Protein AF-A0A9P7FYH9-F1 (afdb_monomer)

Mean predicted aligned error: 9.32 Å

Sequence (236 aa):
MDAARFKAALAMFPMFFVAGGWIPLAATEQFYIVAKFVTKPKKGRKKGTPTTSTSTTTVNTSAPVTPIPGTTPPSDKTPQDTSEALKAAAASLAGGPEPDGAILHTVVVSQCCFKIGRITVPPGIVFAVNGFSASPPSSVSPSQPSAQTAPEISPAPRYSRTNPPPHWPRAKAVMSHPRGGSPRALAALFAGGWRNVPQAERWWDTAMGGSVEERRVKALEQINALGVGMAGARGV

Solvent-accessible surface area (backbone atoms only — not comparable to full-atom values): 14735 Å² total; per-residue (Å²): 130,56,71,68,61,48,53,50,47,51,71,64,37,50,73,47,48,75,40,60,35,48,72,52,74,78,62,91,68,68,50,76,48,76,46,76,45,65,49,70,71,77,89,77,74,78,89,66,83,85,78,86,76,84,77,82,78,80,80,83,78,85,69,91,75,78,84,71,94,70,85,82,75,92,80,91,73,65,74,74,60,40,59,54,48,41,51,52,38,50,51,63,69,54,62,63,78,43,95,84,62,30,47,77,78,48,77,46,80,42,61,32,24,42,28,35,88,93,36,76,36,64,64,47,51,59,39,28,64,60,67,48,61,38,77,68,80,67,84,74,68,92,76,74,97,71,83,89,69,88,78,81,79,73,76,66,74,70,76,42,94,93,42,59,58,90,45,43,66,61,38,38,34,35,56,30,61,97,56,77,13,29,62,66,52,39,27,45,38,51,67,50,50,60,76,75,50,53,78,94,67,43,50,26,62,62,20,45,28,68,76,46,39,54,50,49,55,57,50,46,53,52,50,50,56,38,49,54,28,55,51,57,70,63,75,112

Foldseek 3Di:
DDPVVVVVCCVQQVLLVLLVKDKDFDDDAWDKDKDWDWAAPPPDDPDDDDDDDPPPDDPPPDDDDDDDPDDDDDDPDDPVVLVVLLVVLVVVVCVPQDPNNIDTDDMDMTIMFMDRPPDTFHPLLSCVLSQQADFDPLPPDVDDPDDDDPDPRDDDDGADPVRGDPLNLVSCCQPPVVNVHHSNSSSVCRVCVVVPQPPVRPSSCNRCDDPNVVVRVVVVVSVVSNVVSVVSVVVD

Structure (mmCIF, N/CA/C/O backbone):
data_AF-A0A9P7FYH9-F1
#
_entry.id   AF-A0A9P7FYH9-F1
#
loop_
_atom_site.group_PDB
_atom_site.id
_atom_site.type_symbol
_atom_site.label_atom_id
_atom_site.label_alt_id
_atom_site.label_comp_id
_atom_site.label_asym_id
_atom_site.label_entity_id
_atom_site.label_seq_id
_atom_site.pdbx_PDB_ins_code
_atom_site.Cartn_x
_atom_site.Cartn_y
_atom_site.Cartn_z
_atom_site.occupancy
_atom_site.B_iso_or_equiv
_atom_site.auth_seq_id
_atom_site.auth_comp_id
_atom_site.auth_asym_id
_atom_site.auth_atom_id
_atom_site.pdbx_PDB_model_num
ATOM 1 N N . MET A 1 1 ? -13.949 8.147 -1.556 1.00 69.50 1 MET A N 1
ATOM 2 C CA . MET A 1 1 ? -12.850 8.331 -0.583 1.00 69.50 1 MET A CA 1
ATOM 3 C C . MET A 1 1 ? -12.977 9.736 -0.019 1.00 69.50 1 MET A C 1
ATOM 5 O O . MET A 1 1 ? -13.219 10.635 -0.813 1.00 69.50 1 MET A O 1
ATOM 9 N N . ASP A 1 2 ? -12.904 9.932 1.301 1.00 79.19 2 ASP A N 1
ATOM 10 C CA . ASP A 1 2 ? -12.973 11.282 1.880 1.00 79.19 2 ASP A CA 1
ATOM 11 C C . ASP A 1 2 ? -11.709 12.105 1.563 1.00 79.19 2 ASP A C 1
ATOM 13 O O . ASP A 1 2 ? -10.666 11.558 1.190 1.00 79.19 2 ASP A O 1
ATOM 17 N N . ALA A 1 3 ? -11.806 13.430 1.701 1.00 78.25 3 ALA A N 1
ATOM 18 C CA . ALA A 1 3 ? -10.732 14.356 1.346 1.00 78.25 3 ALA A CA 1
ATOM 19 C C . ALA A 1 3 ? -9.442 14.125 2.155 1.00 78.25 3 ALA A C 1
ATOM 21 O O . ALA A 1 3 ? -8.347 14.300 1.618 1.00 78.25 3 ALA A O 1
ATOM 22 N N . ALA A 1 4 ? -9.545 13.693 3.417 1.00 78.25 4 ALA A N 1
ATOM 23 C CA . ALA A 1 4 ? -8.375 13.420 4.246 1.00 78.25 4 ALA A CA 1
ATOM 24 C C . ALA A 1 4 ? -7.638 12.165 3.760 1.00 78.25 4 ALA A C 1
ATOM 26 O O . ALA A 1 4 ? -6.419 12.201 3.580 1.00 78.25 4 ALA A O 1
ATOM 27 N N . ARG A 1 5 ? -8.368 11.085 3.451 1.00 77.25 5 ARG A N 1
ATOM 28 C CA . ARG A 1 5 ? -7.789 9.872 2.848 1.00 77.25 5 ARG A CA 1
ATOM 29 C C . ARG A 1 5 ? -7.193 10.142 1.473 1.00 77.25 5 ARG A C 1
ATOM 31 O O . ARG A 1 5 ? -6.111 9.640 1.182 1.00 77.25 5 ARG A O 1
ATOM 38 N N . PHE A 1 6 ? -7.842 10.968 0.651 1.00 83.94 6 PHE A N 1
ATOM 39 C CA . PHE A 1 6 ? -7.292 11.348 -0.651 1.00 83.94 6 PHE A CA 1
ATOM 40 C C . PHE A 1 6 ? -5.996 12.148 -0.515 1.00 83.94 6 PHE A C 1
ATOM 42 O O . PHE A 1 6 ? -5.008 11.832 -1.174 1.00 83.94 6 PHE A O 1
ATOM 49 N N . LYS A 1 7 ? -5.958 13.125 0.397 1.00 86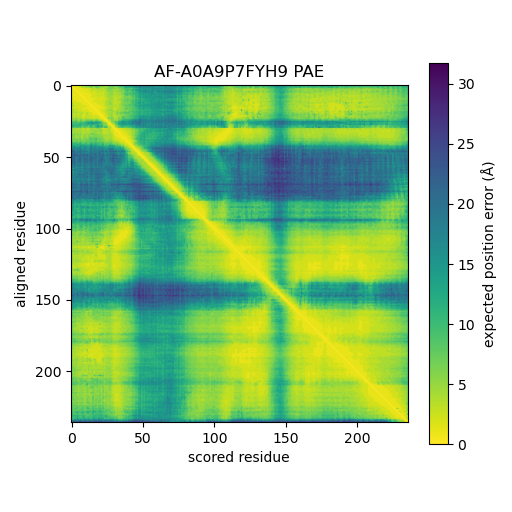.25 7 LYS A N 1
ATOM 50 C CA . LYS A 1 7 ? -4.748 13.902 0.680 1.00 86.25 7 LYS A CA 1
ATOM 51 C C . LYS A 1 7 ? -3.607 13.016 1.182 1.00 86.25 7 LYS A C 1
ATOM 53 O O . LYS A 1 7 ? -2.477 13.165 0.723 1.00 86.25 7 LYS A O 1
ATOM 58 N N . ALA A 1 8 ? -3.899 12.073 2.079 1.00 85.56 8 ALA A N 1
ATOM 59 C CA . ALA A 1 8 ? -2.918 11.099 2.544 1.00 85.56 8 ALA A CA 1
ATOM 60 C C . ALA A 1 8 ? -2.408 10.218 1.391 1.00 85.56 8 ALA A C 1
ATOM 62 O O . ALA A 1 8 ? -1.204 10.024 1.258 1.00 85.56 8 ALA A O 1
ATOM 63 N N . ALA A 1 9 ? -3.298 9.737 0.519 1.00 87.69 9 ALA A N 1
ATOM 64 C CA . ALA A 1 9 ? -2.915 8.946 -0.645 1.00 87.69 9 ALA A CA 1
ATOM 65 C C . ALA A 1 9 ? -2.004 9.721 -1.609 1.00 87.69 9 ALA A C 1
ATOM 67 O O . ALA A 1 9 ? -0.984 9.182 -2.033 1.00 87.69 9 ALA A O 1
ATOM 68 N N . LEU A 1 10 ? -2.326 10.983 -1.916 1.00 89.94 10 LEU A N 1
ATOM 69 C CA . LEU A 1 10 ? -1.490 11.849 -2.757 1.00 89.94 10 LEU A CA 1
ATOM 70 C C . LEU A 1 10 ? -0.094 12.059 -2.160 1.00 89.94 10 LEU A C 1
ATOM 72 O O . LEU A 1 10 ? 0.894 12.037 -2.888 1.00 89.94 10 LEU A O 1
ATOM 76 N N . ALA A 1 11 ? -0.012 12.232 -0.838 1.00 90.44 11 ALA A N 1
ATOM 77 C CA . ALA A 1 11 ? 1.258 12.396 -0.140 1.00 90.44 11 ALA A CA 1
ATOM 78 C C . ALA A 1 11 ? 2.094 11.103 -0.118 1.00 90.44 11 ALA A C 1
ATOM 80 O O . ALA A 1 11 ? 3.314 11.165 -0.232 1.00 90.44 11 ALA A O 1
ATOM 81 N N . MET A 1 12 ? 1.449 9.940 0.021 1.00 88.00 12 MET A N 1
ATOM 82 C CA . MET A 1 12 ? 2.134 8.644 0.101 1.00 88.00 12 MET A CA 1
ATOM 83 C C . MET A 1 12 ? 2.537 8.079 -1.264 1.00 88.00 12 MET A C 1
ATOM 85 O O . MET A 1 12 ? 3.556 7.397 -1.356 1.00 88.00 12 MET A O 1
ATOM 89 N N . PHE A 1 13 ? 1.752 8.334 -2.315 1.00 92.62 13 PHE A N 1
ATOM 90 C CA . PHE A 1 13 ? 1.941 7.712 -3.632 1.00 92.62 13 PHE A CA 1
ATOM 91 C C . PHE A 1 13 ? 2.068 8.725 -4.779 1.00 92.62 13 PHE A C 1
ATOM 93 O O . PHE A 1 13 ? 1.434 8.537 -5.822 1.00 92.62 13 PHE A O 1
ATOM 100 N N . PRO A 1 14 ? 2.884 9.788 -4.651 1.00 93.00 14 PRO A N 1
ATOM 101 C CA . PRO A 1 14 ? 2.958 10.841 -5.663 1.00 93.00 14 PRO A CA 1
ATOM 102 C C . PRO A 1 14 ? 3.324 10.288 -7.048 1.00 93.00 14 PRO A C 1
ATOM 104 O O . PRO A 1 14 ? 2.732 10.685 -8.050 1.00 93.00 14 PRO A O 1
ATOM 107 N N . MET A 1 15 ? 4.227 9.303 -7.111 1.00 92.00 15 MET A N 1
ATOM 108 C CA . MET A 1 15 ? 4.668 8.706 -8.376 1.00 92.00 15 MET A CA 1
ATOM 109 C C . MET A 1 15 ? 3.555 7.938 -9.096 1.00 92.00 15 MET A C 1
ATOM 111 O O . MET A 1 15 ? 3.541 7.871 -10.323 1.00 92.00 15 MET A O 1
ATOM 115 N N . PHE A 1 16 ? 2.610 7.372 -8.345 1.00 93.56 16 PHE A N 1
ATOM 116 C CA . PHE A 1 16 ? 1.482 6.638 -8.909 1.00 93.56 16 PHE A CA 1
ATOM 117 C C . PHE A 1 16 ? 0.469 7.578 -9.571 1.00 93.56 16 PHE A C 1
ATOM 119 O O . PHE A 1 16 ? 0.035 7.326 -10.693 1.00 93.56 16 PHE A O 1
ATOM 126 N N . PHE A 1 17 ? 0.150 8.702 -8.925 1.00 92.94 17 PHE A N 1
ATOM 127 C CA . PHE A 1 17 ? -0.761 9.702 -9.490 1.00 92.94 17 PHE A CA 1
ATOM 128 C C . PHE A 1 17 ? -0.154 10.433 -10.692 1.00 92.94 17 PHE A C 1
ATOM 130 O O . PHE A 1 17 ? -0.851 10.658 -11.677 1.00 92.94 17 PHE A O 1
ATOM 137 N N . VAL A 1 18 ? 1.153 10.726 -10.668 1.00 92.31 18 VAL A N 1
ATOM 138 C CA . VAL A 1 18 ? 1.870 11.295 -11.828 1.00 92.31 18 VAL A CA 1
ATOM 139 C C . VAL A 1 18 ? 1.787 1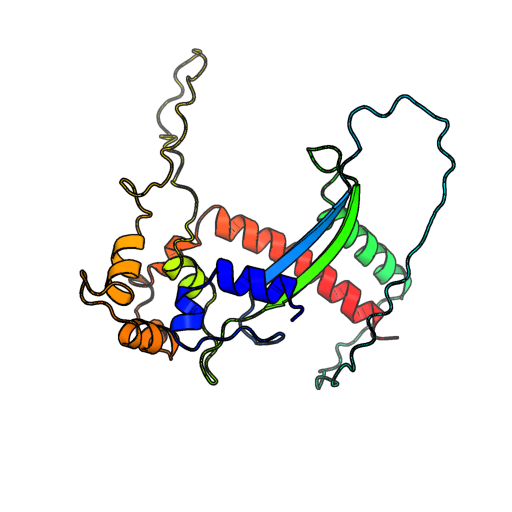0.377 -13.051 1.00 92.31 18 VAL A C 1
ATOM 141 O O . VAL A 1 18 ? 1.719 10.854 -14.180 1.00 92.31 18 VAL A O 1
ATOM 144 N N . ALA A 1 19 ? 1.744 9.062 -12.840 1.00 90.88 19 ALA A N 1
ATOM 145 C CA . ALA A 1 19 ? 1.582 8.083 -13.908 1.00 90.88 19 ALA A CA 1
ATOM 146 C C . ALA A 1 19 ? 0.125 7.926 -14.402 1.00 90.88 19 ALA A C 1
ATOM 148 O O . ALA A 1 19 ? -0.141 7.044 -15.212 1.00 90.88 19 ALA A O 1
ATOM 149 N N . GLY A 1 20 ? -0.823 8.746 -13.929 1.00 92.25 20 GLY A N 1
ATOM 150 C CA . GLY A 1 20 ? -2.246 8.646 -14.279 1.00 92.25 20 GLY A CA 1
ATOM 151 C C . GLY A 1 20 ? -3.014 7.594 -13.471 1.00 92.25 20 GLY A C 1
ATOM 152 O O . GLY A 1 20 ? -4.100 7.167 -13.869 1.00 92.25 20 GLY A O 1
ATOM 153 N N . GLY A 1 21 ? -2.444 7.144 -12.352 1.00 91.94 21 GLY A N 1
ATOM 154 C CA . GLY A 1 21 ? -3.079 6.203 -11.443 1.00 91.94 21 GLY A CA 1
ATOM 155 C C . GLY A 1 21 ? -4.194 6.829 -10.599 1.00 91.94 21 GLY A C 1
ATOM 156 O O . GLY A 1 21 ? -4.190 8.023 -10.300 1.00 91.94 21 GLY A O 1
ATOM 157 N N . TRP A 1 22 ? -5.142 6.000 -10.167 1.00 92.31 22 TRP A N 1
ATOM 158 C CA . TRP A 1 22 ? -6.215 6.352 -9.236 1.00 92.31 22 TRP A CA 1
ATOM 159 C C . TRP A 1 22 ? -6.504 5.196 -8.266 1.00 92.31 22 TRP A C 1
ATOM 161 O O . TRP A 1 22 ? -6.123 4.052 -8.517 1.00 92.31 22 TRP A O 1
ATOM 171 N N . ILE A 1 23 ? -7.145 5.490 -7.130 1.00 90.44 23 ILE A N 1
ATOM 172 C CA . ILE A 1 23 ? -7.390 4.519 -6.048 1.00 90.44 23 ILE A CA 1
ATOM 173 C C . ILE A 1 23 ? -8.901 4.376 -5.820 1.00 90.44 23 ILE A C 1
ATOM 175 O O . ILE A 1 23 ? -9.476 5.144 -5.041 1.00 90.44 23 ILE A O 1
ATOM 179 N N . PRO A 1 24 ? -9.575 3.433 -6.503 1.00 85.44 24 PRO A N 1
ATOM 180 C CA . PRO A 1 24 ? -10.969 3.139 -6.222 1.00 85.44 24 PRO A CA 1
ATOM 181 C C . PRO A 1 24 ? -11.137 2.309 -4.948 1.00 85.44 24 PRO A C 1
ATOM 183 O O . PRO A 1 24 ? -10.251 1.564 -4.518 1.00 85.44 24 PRO A O 1
ATOM 186 N N . LEU A 1 25 ? -12.336 2.416 -4.381 1.00 79.88 25 LEU A N 1
ATOM 187 C CA . LEU A 1 25 ? -12.843 1.494 -3.372 1.00 79.88 25 LEU A CA 1
ATOM 188 C C . LEU A 1 25 ? -13.477 0.307 -4.126 1.00 79.88 25 LEU A C 1
ATOM 190 O O . LEU A 1 25 ? -14.258 0.546 -5.042 1.00 79.88 25 LEU A O 1
ATOM 194 N N . ALA A 1 26 ? -13.123 -0.930 -3.756 1.00 66.25 26 ALA A N 1
ATOM 195 C CA . ALA A 1 26 ? -13.547 -2.214 -4.355 1.00 66.25 26 ALA A CA 1
ATOM 196 C C . ALA A 1 26 ? -12.885 -2.642 -5.698 1.00 66.25 26 ALA A C 1
ATOM 198 O O . ALA A 1 26 ? -13.313 -2.274 -6.793 1.00 66.25 26 ALA A O 1
ATOM 199 N N . ALA A 1 27 ? -11.871 -3.515 -5.623 1.00 65.75 27 ALA A N 1
ATOM 200 C CA . ALA A 1 27 ? -11.375 -4.331 -6.748 1.00 65.75 27 ALA A CA 1
ATOM 201 C C . ALA A 1 27 ? -10.846 -5.684 -6.245 1.00 65.75 27 ALA A C 1
ATOM 203 O O . ALA A 1 27 ? -10.899 -5.931 -5.052 1.00 65.75 27 ALA A O 1
ATOM 204 N N . THR A 1 28 ? -10.362 -6.563 -7.123 1.00 61.19 28 THR A N 1
ATOM 205 C CA . THR A 1 28 ? -9.960 -7.943 -6.782 1.00 61.19 28 THR A CA 1
ATOM 206 C C . THR A 1 28 ? -8.580 -8.064 -6.130 1.00 61.19 28 THR A C 1
ATOM 208 O O . THR A 1 28 ? -8.414 -8.888 -5.239 1.00 61.19 28 THR A O 1
ATOM 211 N N . GLU A 1 29 ? -7.607 -7.228 -6.505 1.00 72.06 29 GLU A N 1
ATOM 212 C CA . GLU A 1 29 ? -6.338 -7.109 -5.773 1.00 72.06 29 GLU A CA 1
ATOM 213 C C . GLU A 1 29 ? -6.404 -5.899 -4.848 1.00 72.06 29 GLU A C 1
ATOM 215 O O . GLU A 1 29 ? -6.641 -4.770 -5.291 1.00 72.06 29 GLU A O 1
ATOM 220 N N . GLN A 1 30 ? -6.240 -6.149 -3.552 1.00 81.81 30 GLN A N 1
ATOM 221 C CA . GLN A 1 30 ? -6.594 -5.190 -2.518 1.00 81.81 30 GLN A CA 1
ATOM 222 C C . GLN A 1 30 ? -5.461 -5.006 -1.517 1.00 81.81 30 GLN A C 1
ATOM 224 O O . GLN A 1 30 ? -4.753 -5.944 -1.157 1.00 81.81 30 GLN A O 1
ATOM 229 N N . PHE A 1 31 ? -5.341 -3.784 -1.019 1.00 87.88 31 PHE A N 1
ATOM 230 C CA . PHE A 1 31 ? -4.646 -3.487 0.221 1.00 87.88 31 PHE A CA 1
ATOM 231 C C . PHE A 1 31 ? -5.624 -2.826 1.186 1.00 87.88 31 PHE A C 1
ATOM 233 O O . PHE A 1 31 ? -6.622 -2.227 0.778 1.00 87.88 31 PHE A O 1
ATOM 240 N N . TYR A 1 32 ? -5.335 -2.934 2.475 1.00 88.06 32 TYR A N 1
ATOM 241 C CA . TYR A 1 32 ? -6.187 -2.381 3.514 1.00 88.06 32 TYR A CA 1
ATOM 242 C C . TYR A 1 32 ? -5.514 -1.169 4.144 1.00 88.06 32 TYR A C 1
ATOM 244 O O . TYR A 1 32 ? -4.339 -1.213 4.505 1.00 88.06 32 TYR A O 1
ATOM 252 N N . ILE A 1 33 ? -6.273 -0.088 4.287 1.00 87.81 33 ILE A N 1
ATOM 253 C CA . ILE A 1 33 ? -5.896 1.070 5.092 1.00 87.81 33 ILE A CA 1
ATOM 254 C C . ILE A 1 33 ? -6.677 0.976 6.394 1.00 87.81 33 ILE A C 1
ATOM 256 O O . ILE A 1 33 ? -7.906 1.054 6.388 1.00 87.81 33 ILE A O 1
ATOM 260 N N . VAL A 1 34 ? -5.962 0.824 7.505 1.00 86.12 34 VAL A N 1
ATOM 261 C CA . VAL A 1 34 ? -6.542 0.841 8.849 1.00 86.12 34 VAL A CA 1
ATOM 262 C C . VAL A 1 34 ? -6.252 2.200 9.473 1.00 86.12 34 VAL A C 1
ATOM 264 O O . VAL A 1 34 ? -5.097 2.562 9.681 1.00 86.12 34 VAL A O 1
ATOM 267 N N . ALA A 1 35 ? -7.303 2.963 9.757 1.00 87.88 35 ALA A N 1
ATOM 268 C CA . ALA A 1 35 ? -7.224 4.241 10.448 1.00 87.88 35 ALA A CA 1
ATOM 269 C C . ALA A 1 35 ? -7.774 4.094 11.870 1.00 87.88 35 ALA A C 1
ATOM 271 O O . ALA A 1 35 ? -8.905 3.646 12.057 1.00 87.88 35 ALA A O 1
ATOM 272 N N . LYS A 1 36 ? -6.979 4.494 12.865 1.00 87.94 36 LYS A N 1
ATOM 273 C CA . LYS A 1 36 ? -7.386 4.559 14.271 1.00 87.94 36 LYS A CA 1
ATOM 274 C C . LYS A 1 36 ? -7.676 6.006 14.652 1.00 87.94 36 LYS A C 1
ATOM 276 O O . LYS A 1 36 ? -6.823 6.875 14.485 1.00 87.94 36 LYS A O 1
ATOM 281 N N . PHE A 1 37 ? -8.868 6.256 15.176 1.00 88.81 37 PHE A N 1
ATOM 282 C CA . PHE A 1 37 ? -9.265 7.555 15.707 1.00 88.81 37 PHE A CA 1
ATOM 283 C C . PHE A 1 37 ? -9.101 7.521 17.219 1.00 88.81 37 PHE A C 1
ATOM 285 O O . PHE A 1 37 ? -9.839 6.811 17.906 1.00 88.81 37 PHE A O 1
ATOM 292 N N . VAL A 1 38 ? -8.112 8.258 17.724 1.00 91.94 38 VAL A N 1
ATOM 293 C CA . VAL A 1 38 ? -7.737 8.243 19.140 1.00 91.94 38 VAL A CA 1
ATOM 294 C C . VAL A 1 38 ? -7.757 9.641 19.752 1.00 91.94 38 VAL A C 1
ATOM 296 O O . VAL A 1 38 ? -7.456 10.623 19.072 1.00 91.94 38 VAL A O 1
ATOM 299 N N . THR A 1 39 ? -8.054 9.727 21.049 1.00 92.81 39 THR A N 1
ATOM 300 C CA . THR A 1 39 ? -7.924 10.959 21.841 1.00 92.81 39 THR A CA 1
ATOM 301 C C . THR A 1 39 ? -6.812 10.802 22.862 1.00 92.81 39 THR A C 1
ATOM 303 O O . THR A 1 39 ? -6.840 9.889 23.684 1.00 92.81 39 THR A O 1
ATOM 306 N N . LYS A 1 40 ? -5.838 11.717 22.849 1.00 90.88 40 LYS A N 1
ATOM 307 C CA . LYS A 1 40 ? -4.763 11.724 23.847 1.00 90.88 40 LYS A CA 1
ATOM 308 C C . LYS A 1 40 ? -5.240 12.380 25.146 1.00 90.88 40 LYS A C 1
ATOM 310 O O . LYS A 1 40 ? -5.859 13.449 25.083 1.00 90.88 40 LYS A O 1
ATOM 315 N N . PRO A 1 41 ? -4.929 11.811 26.322 1.00 86.94 41 PRO A N 1
ATOM 316 C CA . PRO A 1 41 ? -5.242 12.455 27.588 1.00 86.94 41 PRO A CA 1
ATOM 317 C C . PRO A 1 41 ? -4.486 13.788 27.695 1.00 86.94 41 PRO A C 1
ATOM 319 O O . PRO A 1 41 ? -3.287 13.872 27.420 1.00 86.94 41 PRO A O 1
ATOM 322 N N . LYS A 1 42 ? -5.178 14.864 28.093 1.00 88.31 42 LYS A N 1
ATOM 323 C CA . LYS A 1 42 ? -4.542 16.176 28.291 1.00 88.31 42 LYS A CA 1
ATOM 324 C C . LYS A 1 42 ? -3.611 16.116 29.506 1.00 88.31 42 LYS A C 1
ATOM 326 O O . LYS A 1 42 ? -4.074 16.090 30.645 1.00 88.31 42 LYS A O 1
ATOM 331 N N . LYS A 1 43 ? -2.297 16.131 29.266 1.00 81.31 43 LYS A N 1
ATOM 332 C CA . LYS A 1 43 ? -1.266 16.169 30.312 1.00 81.31 43 LYS A CA 1
ATOM 333 C C . LYS A 1 43 ? -1.353 17.505 31.067 1.00 81.31 43 LYS A C 1
ATOM 335 O O . LYS A 1 43 ? -0.956 18.535 30.537 1.00 81.31 43 LYS A O 1
ATOM 340 N N . GLY A 1 44 ? -1.892 17.495 32.291 1.00 71.12 44 GLY A N 1
ATOM 341 C CA . GLY A 1 44 ? -1.698 18.589 33.256 1.00 71.12 44 GLY A CA 1
ATOM 342 C C . GLY A 1 44 ? -2.892 19.477 33.619 1.00 71.12 44 GLY A C 1
ATOM 343 O O . GLY A 1 44 ? -2.685 20.481 34.298 1.00 71.12 44 GLY A O 1
ATOM 344 N N . ARG A 1 45 ? -4.144 19.150 33.268 1.00 64.56 45 ARG A N 1
ATOM 345 C CA . ARG A 1 45 ? -5.270 19.897 33.860 1.00 64.56 45 ARG A CA 1
ATOM 346 C C . ARG A 1 45 ? -5.504 19.400 35.290 1.00 64.56 45 ARG A C 1
ATOM 348 O O . ARG A 1 45 ? -5.946 18.269 35.478 1.00 64.56 45 ARG A O 1
ATOM 355 N N . LYS A 1 46 ? -5.176 20.238 36.287 1.00 67.38 46 LYS A N 1
ATOM 356 C CA . LYS A 1 46 ? -5.502 20.016 37.708 1.00 67.38 46 LYS A CA 1
ATOM 357 C C . LYS A 1 46 ? -6.947 19.521 37.833 1.00 67.38 46 LYS A C 1
ATOM 359 O O . LYS A 1 46 ? -7.854 20.073 37.212 1.00 67.38 46 LYS A O 1
ATOM 364 N N . LYS A 1 47 ? -7.093 18.454 38.617 1.00 55.09 47 LYS A N 1
ATOM 365 C CA . LYS A 1 47 ? -8.282 17.634 38.863 1.00 55.09 47 LYS A CA 1
ATOM 366 C C . LYS A 1 47 ? -9.482 18.489 39.299 1.00 55.09 47 LYS A C 1
ATOM 368 O O . LYS A 1 47 ? -9.696 18.699 40.484 1.00 55.09 47 LYS A O 1
ATOM 373 N N . GLY A 1 48 ? -10.246 18.990 38.334 1.00 64.56 48 GLY A N 1
ATOM 374 C CA . GLY A 1 48 ? -11.654 19.318 38.534 1.00 64.56 48 GLY A CA 1
ATOM 375 C C . GLY A 1 48 ? -12.453 18.031 38.361 1.00 64.56 48 GLY A C 1
ATOM 376 O O . GLY A 1 48 ? -12.198 17.287 37.415 1.00 64.56 48 GLY A O 1
ATOM 377 N N . THR A 1 49 ? -13.339 17.740 39.308 1.00 63.94 49 THR A N 1
ATOM 378 C CA . THR A 1 49 ? -14.191 16.545 39.372 1.00 63.94 49 THR A CA 1
ATOM 379 C C . THR A 1 49 ? -14.775 16.184 37.994 1.00 63.94 49 THR A C 1
ATOM 381 O O . THR A 1 49 ? -15.326 17.064 37.331 1.00 63.94 49 THR A O 1
ATOM 384 N N . PRO A 1 50 ? -14.636 14.931 37.519 1.00 55.84 50 PRO A N 1
ATOM 385 C CA . PRO A 1 50 ? -15.098 14.547 36.192 1.00 55.84 50 PRO A CA 1
ATOM 386 C C . PRO A 1 50 ? -16.622 14.397 36.187 1.00 55.84 50 PRO A C 1
ATOM 388 O O . PRO A 1 50 ? -17.162 13.439 36.732 1.00 55.84 50 PRO A O 1
ATOM 391 N N . THR A 1 51 ? -17.319 15.331 35.543 1.00 57.28 51 THR A N 1
ATOM 392 C CA . THR A 1 51 ? -18.705 15.126 35.112 1.00 57.28 51 THR A CA 1
ATOM 393 C C . THR A 1 51 ? -18.675 14.273 33.847 1.00 57.28 51 THR A C 1
ATOM 395 O O . THR A 1 51 ? -18.260 14.736 32.784 1.00 57.28 51 THR A O 1
ATOM 398 N N . THR A 1 52 ? -19.066 13.006 33.967 1.00 47.28 52 THR A N 1
ATOM 399 C CA . THR A 1 52 ? -19.205 12.068 32.847 1.00 47.28 52 THR A CA 1
ATOM 400 C C . THR A 1 52 ? -20.348 12.518 31.936 1.00 47.28 52 THR A C 1
ATOM 402 O O . THR A 1 52 ? -21.501 12.163 32.158 1.00 47.28 52 THR A O 1
ATOM 405 N N . SER A 1 53 ? -20.054 13.308 30.905 1.00 47.12 53 SER A N 1
ATOM 406 C CA . SER A 1 53 ? -20.980 13.519 29.791 1.00 47.12 53 SER A CA 1
ATOM 407 C C . SER A 1 53 ? -20.645 12.526 28.681 1.00 47.12 53 SER A C 1
ATOM 409 O O . SER A 1 53 ? -19.745 12.756 27.872 1.00 47.12 53 SER A O 1
ATOM 411 N N . THR A 1 54 ? -21.355 11.401 28.663 1.00 44.72 54 THR A N 1
ATOM 412 C CA . THR A 1 54 ? -21.360 10.445 27.551 1.00 44.72 54 THR A CA 1
ATOM 413 C C . THR A 1 54 ? -22.083 11.079 26.364 1.00 44.72 54 THR A C 1
ATOM 415 O O . THR A 1 54 ? -23.286 10.912 26.190 1.00 44.72 54 THR A O 1
ATOM 418 N N . SER A 1 55 ? -21.375 11.856 25.550 1.00 45.34 55 SER A N 1
ATOM 419 C CA . SER A 1 55 ? -21.881 12.301 24.252 1.00 45.34 55 SER A CA 1
ATOM 420 C C . SER A 1 55 ? -21.603 11.217 23.212 1.00 45.34 55 SER A C 1
ATOM 422 O O . SER A 1 55 ? -20.549 11.182 22.578 1.00 45.34 55 SER A O 1
ATOM 424 N N . THR A 1 56 ? -22.560 10.304 23.052 1.00 43.78 56 THR A N 1
ATOM 425 C CA . THR A 1 56 ? -22.603 9.365 21.927 1.00 43.78 56 THR A CA 1
ATOM 426 C C . THR A 1 56 ? -22.959 10.148 20.665 1.00 43.78 56 THR A C 1
ATOM 428 O O . THR A 1 56 ? -24.129 10.383 20.374 1.00 43.78 56 THR A O 1
ATOM 431 N N . THR A 1 57 ? -21.956 10.606 19.918 1.00 39.53 57 THR A N 1
ATOM 432 C CA . THR A 1 57 ? -22.184 11.212 18.601 1.00 39.53 57 THR A CA 1
ATOM 433 C C . THR A 1 57 ? -22.434 10.099 17.588 1.00 39.53 57 THR A C 1
ATOM 435 O O . THR A 1 57 ? -21.497 9.466 17.102 1.00 39.53 57 THR A O 1
ATOM 438 N N . THR A 1 58 ? -23.700 9.843 17.270 1.00 39.97 58 THR A N 1
ATOM 439 C CA . THR A 1 58 ? -24.099 8.918 16.204 1.00 39.97 58 THR A CA 1
ATOM 440 C C . THR A 1 58 ? -23.742 9.529 14.848 1.00 39.97 58 THR A C 1
ATOM 442 O O . THR A 1 58 ? -24.414 10.440 14.367 1.00 39.97 58 THR A O 1
ATOM 445 N N . VAL A 1 59 ? -22.660 9.062 14.222 1.00 39.09 59 VAL A N 1
ATOM 446 C CA . VAL A 1 59 ? -22.311 9.452 12.848 1.00 39.09 59 VAL A CA 1
ATOM 447 C C . VAL A 1 59 ? -23.136 8.601 11.881 1.00 39.09 59 VAL A C 1
ATOM 449 O O . VAL A 1 59 ? -22.776 7.466 11.569 1.00 39.09 59 VAL A O 1
ATOM 452 N N . ASN A 1 60 ? -24.255 9.146 11.403 1.00 34.19 60 ASN A N 1
ATOM 453 C CA . ASN A 1 60 ? -25.025 8.543 10.316 1.00 34.19 60 ASN A CA 1
ATOM 454 C C . ASN A 1 60 ? -24.277 8.739 8.991 1.00 34.19 60 ASN A C 1
ATOM 456 O O . ASN A 1 60 ? -24.355 9.793 8.364 1.00 34.19 60 ASN A O 1
ATOM 460 N N . THR A 1 61 ? -23.552 7.708 8.557 1.00 38.44 61 THR A N 1
ATOM 461 C CA . THR A 1 61 ? -22.963 7.635 7.210 1.00 38.44 61 THR A CA 1
ATOM 462 C C . THR A 1 61 ? -23.840 6.751 6.326 1.00 38.44 61 THR A C 1
ATOM 464 O O . THR A 1 61 ? -23.514 5.600 6.050 1.00 38.44 61 THR A O 1
ATOM 467 N N . SER A 1 62 ? -24.987 7.271 5.894 1.00 36.34 62 SER A N 1
ATOM 468 C CA . SER A 1 62 ? -25.842 6.623 4.894 1.00 36.34 62 SER A CA 1
ATOM 469 C C . SER A 1 62 ? -25.307 6.961 3.500 1.00 36.34 62 SER A C 1
ATOM 471 O O . SER A 1 62 ? -25.690 7.958 2.894 1.00 36.34 62 SER A O 1
ATOM 473 N N . ALA A 1 63 ? -24.373 6.156 2.993 1.00 45.69 63 ALA A N 1
ATOM 474 C CA . ALA A 1 63 ? -24.057 6.152 1.567 1.00 45.69 63 ALA A CA 1
ATOM 475 C C . ALA A 1 63 ? -24.923 5.084 0.874 1.00 45.69 63 ALA A C 1
ATOM 477 O O . ALA A 1 63 ? -25.064 3.990 1.428 1.00 45.69 63 ALA A O 1
ATOM 478 N N . PRO A 1 64 ? -25.492 5.359 -0.313 1.00 43.22 64 PRO A N 1
ATOM 479 C CA . PRO A 1 64 ? -26.231 4.356 -1.070 1.00 43.22 64 PRO A CA 1
ATOM 480 C C . PRO A 1 64 ? -25.290 3.204 -1.439 1.00 43.22 64 PRO A C 1
ATOM 482 O O . PRO A 1 64 ? -24.295 3.391 -2.140 1.00 43.22 64 PRO A O 1
ATOM 485 N N . VAL A 1 65 ? -25.585 2.013 -0.918 1.00 44.91 65 VAL A N 1
ATOM 486 C CA . VAL A 1 65 ? -24.863 0.786 -1.254 1.00 44.91 65 VAL A CA 1
ATOM 487 C C . VAL A 1 65 ? -25.461 0.252 -2.546 1.00 44.91 65 VAL A C 1
ATOM 489 O O . VAL A 1 65 ? -26.609 -0.183 -2.566 1.00 44.91 65 VAL A O 1
ATOM 492 N N . THR A 1 66 ? -24.696 0.285 -3.633 1.00 47.66 66 THR A N 1
ATOM 493 C CA . THR A 1 66 ? -25.061 -0.443 -4.848 1.00 47.66 66 THR A CA 1
ATOM 494 C C . THR A 1 66 ? -24.999 -1.942 -4.534 1.00 47.66 66 THR A C 1
ATOM 496 O O . THR A 1 66 ? -23.946 -2.405 -4.081 1.00 47.66 66 THR A O 1
ATOM 499 N N . PRO A 1 67 ? -26.086 -2.710 -4.719 1.00 41.72 67 PRO A N 1
ATOM 500 C CA . PRO A 1 67 ? -26.088 -4.135 -4.424 1.00 41.72 67 PRO A CA 1
ATOM 501 C C . PRO A 1 67 ? -25.079 -4.851 -5.328 1.00 41.72 67 PRO A C 1
ATOM 503 O O . PRO A 1 67 ? -25.147 -4.779 -6.554 1.00 41.72 67 PRO A O 1
ATOM 506 N N . ILE A 1 68 ? -24.109 -5.515 -4.704 1.00 55.12 68 ILE A N 1
ATOM 507 C CA . ILE A 1 68 ? -23.193 -6.433 -5.382 1.00 55.12 68 ILE A CA 1
ATOM 508 C C . ILE A 1 68 ? -23.972 -7.741 -5.593 1.00 55.12 68 ILE A C 1
ATOM 510 O O . ILE A 1 68 ? -24.578 -8.214 -4.629 1.00 55.12 68 ILE A O 1
ATOM 514 N N . PRO A 1 69 ? -23.974 -8.349 -6.793 1.00 46.56 69 PRO A N 1
ATOM 515 C CA . PRO A 1 69 ? -24.556 -9.672 -6.995 1.00 46.56 69 PRO A CA 1
ATOM 516 C C . PRO A 1 69 ? -23.798 -10.687 -6.130 1.00 46.56 69 PRO A C 1
ATOM 518 O O . PRO A 1 69 ? -22.646 -11.018 -6.412 1.00 46.56 69 PRO A O 1
ATOM 521 N N . GLY A 1 70 ? -24.411 -11.108 -5.027 1.00 49.00 70 GLY A N 1
ATOM 522 C CA . GLY A 1 70 ? -23.836 -12.053 -4.080 1.00 49.00 70 GLY A CA 1
ATOM 523 C C . GLY A 1 70 ? -24.330 -13.467 -4.349 1.00 49.00 70 GLY A C 1
ATOM 524 O O . GLY A 1 70 ? -25.529 -13.723 -4.328 1.00 49.00 70 GLY A O 1
ATOM 525 N N . THR A 1 71 ? -23.399 -14.392 -4.553 1.00 43.75 71 THR A N 1
ATOM 526 C CA . THR A 1 71 ? -23.579 -15.819 -4.264 1.00 43.75 71 THR A CA 1
ATOM 527 C C . THR A 1 71 ? -23.959 -15.979 -2.793 1.00 43.75 71 THR A C 1
ATOM 529 O O . THR A 1 71 ? -23.181 -15.601 -1.919 1.00 43.75 71 THR A O 1
ATOM 532 N N . THR A 1 72 ? -25.145 -16.517 -2.520 1.00 49.19 72 THR A N 1
ATOM 533 C CA . THR A 1 72 ? -25.643 -16.851 -1.181 1.00 49.19 72 THR A CA 1
ATOM 534 C C . THR A 1 72 ? -24.843 -18.023 -0.599 1.00 49.19 72 THR A C 1
ATOM 536 O O . THR A 1 72 ? -24.892 -19.117 -1.163 1.00 49.19 72 THR A O 1
ATOM 539 N N . PRO A 1 73 ? -24.099 -17.850 0.508 1.00 54.94 73 PRO A N 1
ATOM 540 C CA . PRO A 1 73 ? -23.562 -18.984 1.246 1.00 54.94 73 PRO A CA 1
ATOM 541 C C . PRO A 1 73 ? -24.673 -19.643 2.091 1.00 54.94 73 PRO A C 1
ATOM 543 O O . PRO A 1 73 ? -25.552 -18.938 2.593 1.00 54.94 73 PRO A O 1
ATOM 546 N N . PRO A 1 74 ? -24.649 -20.974 2.284 1.00 49.62 74 PRO A N 1
ATOM 547 C CA . PRO A 1 74 ? -25.553 -21.652 3.209 1.00 49.62 74 PRO A CA 1
ATOM 548 C C . PRO A 1 74 ? -25.202 -21.245 4.650 1.00 49.62 74 PRO A C 1
ATOM 550 O O . PRO A 1 74 ? -24.054 -21.383 5.072 1.00 49.62 74 PRO A O 1
ATOM 553 N N . SER A 1 75 ? -26.169 -20.700 5.393 1.00 55.94 75 SER A N 1
ATOM 554 C CA . SER A 1 75 ? -25.961 -20.155 6.741 1.00 55.94 75 SER A CA 1
ATOM 555 C C . SER A 1 75 ? -26.861 -20.855 7.760 1.00 55.94 75 SER A C 1
ATOM 557 O O . SER A 1 75 ? -28.006 -20.460 7.940 1.00 55.94 75 SER A O 1
ATOM 559 N N . ASP A 1 76 ? -26.310 -21.858 8.449 1.00 57.59 76 ASP A N 1
ATOM 560 C CA . ASP A 1 76 ? -26.948 -22.595 9.560 1.00 57.59 76 ASP A CA 1
ATOM 561 C C . ASP A 1 76 ? -26.489 -22.107 10.956 1.00 57.59 76 ASP A C 1
ATOM 563 O O . ASP A 1 76 ? -26.655 -22.799 11.960 1.00 57.59 76 ASP A O 1
ATOM 567 N N . LYS A 1 77 ? -25.876 -20.918 11.067 1.00 57.56 77 LYS A N 1
ATOM 568 C CA . LYS A 1 77 ? -25.370 -20.398 12.353 1.00 57.56 77 LYS A CA 1
ATOM 569 C C . LYS A 1 77 ? -26.290 -19.347 12.973 1.00 57.56 77 LYS A C 1
ATOM 571 O O . LYS A 1 77 ? -26.703 -18.392 12.321 1.00 57.56 77 LYS A O 1
ATOM 576 N N . THR A 1 78 ? -26.575 -19.518 14.263 1.00 59.50 78 THR A N 1
ATOM 577 C CA . THR A 1 78 ? -27.451 -18.661 15.074 1.00 59.50 78 THR A CA 1
ATOM 578 C C . THR A 1 78 ? -26.906 -17.232 15.281 1.00 59.50 78 THR A C 1
ATOM 580 O O . THR A 1 78 ? -25.696 -17.058 15.443 1.00 59.50 78 THR A O 1
ATOM 583 N N . PRO A 1 79 ? -27.775 -16.203 15.397 1.00 60.59 79 PRO A N 1
ATOM 584 C CA . PRO A 1 79 ? -27.391 -14.783 15.500 1.00 60.59 79 PRO A CA 1
ATOM 585 C C . PRO A 1 79 ? -26.459 -14.404 16.665 1.00 60.59 79 PRO A C 1
ATOM 587 O O . PRO A 1 79 ? -25.695 -13.442 16.559 1.00 60.59 79 PRO A O 1
ATOM 590 N N . GLN A 1 80 ? -26.501 -15.143 17.778 1.00 61.81 80 GLN A N 1
ATOM 591 C CA . GLN A 1 80 ? -25.733 -14.832 18.992 1.00 61.81 80 GLN A CA 1
ATOM 592 C C . GLN A 1 80 ? -24.209 -14.939 18.779 1.00 61.81 80 GLN A C 1
ATOM 594 O O . GLN A 1 80 ? -23.454 -14.144 19.337 1.00 61.81 80 GLN A O 1
ATOM 599 N N . ASP A 1 81 ? -23.775 -15.819 17.874 1.00 70.38 81 ASP A N 1
ATOM 600 C CA . ASP A 1 81 ? -22.363 -16.062 17.534 1.00 70.38 81 ASP A CA 1
ATOM 601 C C . ASP A 1 81 ? -21.727 -14.849 16.807 1.00 70.38 81 ASP A C 1
ATOM 603 O O . ASP A 1 81 ? -20.538 -14.549 16.925 1.00 70.38 81 ASP A O 1
ATOM 607 N N . THR A 1 82 ? -22.544 -14.049 16.108 1.00 68.06 82 THR A N 1
ATOM 608 C CA . THR A 1 82 ? -22.056 -12.915 15.298 1.00 68.06 82 THR A CA 1
ATOM 609 C C . THR A 1 82 ? -21.635 -11.718 16.158 1.00 68.06 82 THR A C 1
ATOM 611 O O . THR A 1 82 ? -20.643 -11.050 15.860 1.00 68.06 82 THR A O 1
ATOM 614 N N . SER A 1 83 ? -22.361 -11.432 17.247 1.00 71.00 83 SER A N 1
ATOM 615 C CA . SER A 1 83 ? -22.036 -10.311 18.144 1.00 71.00 83 SER A CA 1
ATOM 616 C C . SER A 1 83 ? -20.732 -10.552 18.907 1.00 71.00 83 SER A C 1
ATOM 618 O O . SER A 1 83 ? -19.918 -9.636 19.051 1.00 71.00 83 SER A O 1
ATOM 620 N N . GLU A 1 84 ? -20.508 -11.786 19.363 1.00 75.25 84 GLU A N 1
ATOM 621 C CA . GLU A 1 84 ? -19.278 -12.177 20.053 1.00 75.25 84 GLU A CA 1
ATOM 622 C C . GLU A 1 84 ? -18.076 -12.154 19.106 1.00 75.25 84 GLU A C 1
ATOM 624 O O . GLU A 1 84 ? -17.051 -11.565 19.452 1.00 75.25 84 GLU A O 1
ATOM 629 N N . ALA A 1 85 ? -18.227 -12.658 17.876 1.00 68.81 85 ALA A N 1
ATOM 630 C CA . ALA A 1 85 ? -17.193 -12.568 16.846 1.00 68.81 85 ALA A CA 1
ATOM 631 C C . ALA A 1 85 ? -16.817 -11.112 16.514 1.00 68.81 85 ALA A C 1
ATOM 633 O O . ALA A 1 85 ? -15.633 -10.777 16.427 1.00 68.81 85 ALA A O 1
ATOM 634 N N . LEU A 1 86 ? -17.803 -10.214 16.391 1.00 69.62 86 LEU A N 1
ATOM 635 C CA . LEU A 1 86 ? -17.553 -8.787 16.163 1.00 69.62 86 LEU A CA 1
ATOM 636 C C . LEU A 1 86 ? -16.851 -8.123 17.354 1.00 69.62 86 LEU A C 1
ATOM 638 O O . LEU A 1 86 ? -15.922 -7.341 17.149 1.00 69.62 86 LEU A O 1
ATOM 642 N N . LYS A 1 87 ? -17.245 -8.446 18.593 1.00 74.62 87 LYS A N 1
ATOM 643 C CA . LYS A 1 87 ? -16.571 -7.948 19.804 1.00 74.62 87 LYS A CA 1
ATOM 644 C C . LYS A 1 87 ? -15.138 -8.464 19.909 1.00 74.62 87 LYS A C 1
ATOM 646 O O . LYS A 1 87 ? -14.250 -7.677 20.222 1.00 74.62 87 LYS A O 1
ATOM 651 N N . ALA A 1 88 ? -14.896 -9.739 19.611 1.00 75.75 88 ALA A N 1
ATOM 652 C CA . ALA A 1 88 ? -13.562 -10.331 19.618 1.00 75.75 88 ALA A CA 1
ATOM 653 C C . ALA A 1 88 ? -12.659 -9.705 18.542 1.00 75.75 88 ALA A C 1
ATOM 655 O O . ALA A 1 88 ? -11.524 -9.325 18.831 1.00 75.75 88 ALA A O 1
ATOM 656 N N . ALA A 1 89 ? -13.176 -9.507 17.325 1.00 71.38 89 ALA A N 1
ATOM 657 C CA . ALA A 1 89 ? -12.451 -8.830 16.251 1.00 71.38 89 ALA A CA 1
ATOM 658 C C . ALA A 1 89 ? -12.152 -7.362 16.601 1.00 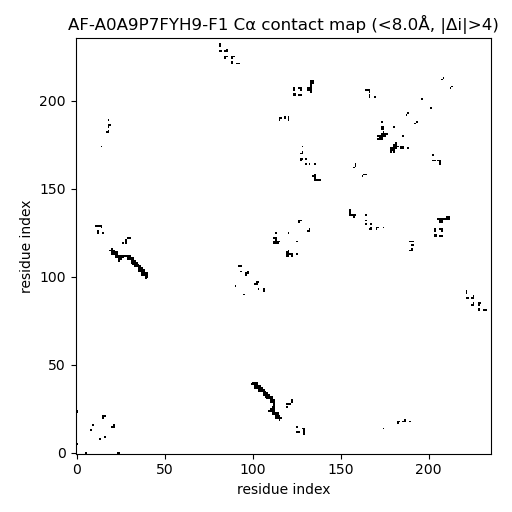71.38 89 ALA A C 1
ATOM 660 O O . ALA A 1 89 ? -11.023 -6.897 16.430 1.00 71.38 89 ALA A O 1
ATOM 661 N N . ALA A 1 90 ? -13.132 -6.640 17.155 1.00 73.19 90 ALA A N 1
ATOM 662 C CA . ALA A 1 90 ? -12.948 -5.270 17.624 1.00 73.19 90 ALA A CA 1
ATOM 663 C C . ALA A 1 90 ? -11.917 -5.189 18.761 1.00 73.19 90 ALA A C 1
ATOM 665 O O . ALA A 1 90 ? -11.058 -4.310 18.735 1.00 73.19 90 ALA A O 1
ATOM 666 N N . ALA A 1 91 ? -11.943 -6.123 19.715 1.00 77.50 91 ALA A N 1
ATOM 667 C CA . ALA A 1 91 ? -10.965 -6.206 20.797 1.00 77.50 91 ALA A CA 1
ATOM 668 C C . ALA A 1 91 ? -9.552 -6.524 20.274 1.00 77.50 91 ALA A C 1
ATOM 670 O O . ALA A 1 91 ? -8.581 -5.894 20.697 1.00 77.50 91 ALA A O 1
ATOM 671 N N . SER A 1 92 ? -9.433 -7.431 19.298 1.00 77.88 92 SER A N 1
ATOM 672 C CA . SER A 1 92 ? -8.159 -7.742 18.639 1.00 77.88 92 SER A CA 1
ATOM 673 C C . SER A 1 92 ? -7.589 -6.533 17.893 1.00 77.88 92 SER A C 1
ATOM 675 O O . SER A 1 92 ? -6.376 -6.331 17.898 1.00 77.88 92 SER A O 1
ATOM 677 N N . LEU A 1 93 ? -8.441 -5.725 17.254 1.00 74.50 93 LEU A N 1
ATOM 678 C CA . LEU A 1 93 ? -8.032 -4.496 16.565 1.00 74.50 93 LEU A CA 1
ATOM 679 C C . LEU A 1 93 ? -7.726 -3.349 17.536 1.00 74.50 93 LEU A C 1
ATOM 681 O O . LEU A 1 93 ? -6.875 -2.503 17.239 1.00 74.50 93 LEU A O 1
ATOM 685 N N . ALA A 1 94 ? -8.398 -3.321 18.690 1.00 75.69 94 ALA A N 1
ATOM 686 C CA . ALA A 1 94 ? -8.121 -2.358 19.745 1.00 75.69 94 ALA A CA 1
ATOM 687 C C . ALA A 1 94 ? -6.715 -2.551 20.324 1.00 75.69 94 ALA A C 1
ATOM 689 O O . ALA A 1 94 ? -6.051 -1.563 20.607 1.00 75.69 94 ALA A O 1
ATOM 690 N N . GLY A 1 95 ? -6.206 -3.789 20.363 1.00 67.56 95 GLY A N 1
ATOM 691 C CA . GLY A 1 95 ? -4.783 -4.058 20.593 1.00 67.56 95 GLY A CA 1
ATOM 692 C C . GLY A 1 95 ? -4.286 -3.673 21.989 1.00 67.56 95 GLY A C 1
ATOM 693 O O . GLY A 1 95 ? -3.126 -3.296 22.135 1.00 67.56 95 GLY A O 1
ATOM 694 N N . GLY A 1 96 ? -5.150 -3.774 23.002 1.00 77.00 96 GLY A N 1
ATOM 695 C CA . GLY A 1 96 ? -4.859 -3.292 24.353 1.00 77.00 96 GLY A CA 1
ATOM 696 C C . GLY A 1 96 ? -4.908 -1.760 24.460 1.00 77.00 96 GLY A C 1
ATOM 697 O O . GLY A 1 96 ? -5.237 -1.077 23.492 1.00 77.00 96 GLY A O 1
ATOM 698 N N . PRO A 1 97 ? -4.647 -1.191 25.647 1.00 83.50 97 PRO A N 1
ATOM 699 C CA . PRO A 1 97 ? -4.515 0.256 25.787 1.00 83.50 97 PRO A CA 1
ATOM 700 C C . PRO A 1 97 ? -3.398 0.778 24.870 1.00 83.50 97 PRO A C 1
ATOM 702 O O . PRO A 1 97 ? -2.323 0.182 24.799 1.00 83.50 97 PRO A O 1
ATOM 705 N N . GLU A 1 98 ? -3.652 1.890 24.170 1.00 87.50 98 GLU A N 1
ATOM 706 C CA . GLU A 1 98 ? -2.651 2.498 23.288 1.00 87.50 98 GLU A CA 1
ATOM 707 C C . GLU A 1 98 ? -1.388 2.846 24.103 1.00 87.50 98 GLU A C 1
ATOM 709 O O . GLU A 1 98 ? -1.497 3.307 25.244 1.00 87.50 98 GLU A O 1
ATOM 714 N N . PRO A 1 99 ? -0.176 2.643 23.553 1.00 87.38 99 PRO A N 1
ATOM 715 C CA . PRO A 1 99 ? 1.078 2.761 24.303 1.00 87.38 99 PRO A CA 1
ATOM 716 C C . PRO A 1 99 ? 1.336 4.173 24.853 1.00 87.38 99 PRO A C 1
ATOM 718 O O . PRO A 1 99 ? 2.122 4.342 25.781 1.00 87.38 99 PRO A O 1
ATOM 721 N N . ASP A 1 100 ? 0.679 5.194 24.298 1.00 88.56 100 ASP A N 1
ATOM 722 C CA . ASP A 1 100 ? 0.735 6.582 24.765 1.00 88.56 100 ASP A CA 1
ATOM 723 C C . ASP A 1 100 ? -0.420 6.961 25.716 1.00 88.56 100 ASP A C 1
ATOM 725 O O . ASP A 1 100 ? -0.573 8.132 26.072 1.00 88.56 100 ASP A O 1
ATOM 729 N N . GLY A 1 101 ? -1.234 5.984 26.128 1.00 89.75 101 GLY A N 1
ATOM 730 C CA . GLY A 1 101 ? -2.424 6.174 26.952 1.00 89.75 101 GLY A CA 1
ATOM 731 C C . GLY A 1 101 ? -3.601 6.805 26.206 1.00 89.75 101 GLY A C 1
ATOM 732 O O . GLY A 1 101 ? -4.542 7.270 26.853 1.00 89.75 101 GLY A O 1
ATOM 733 N N . ALA A 1 102 ? -3.557 6.883 24.871 1.00 90.94 102 ALA A N 1
ATOM 734 C CA . ALA A 1 102 ? -4.674 7.394 24.092 1.00 90.94 102 ALA A CA 1
ATOM 735 C C . ALA A 1 102 ? -5.899 6.467 24.162 1.00 90.94 102 ALA A C 1
ATOM 737 O O . ALA A 1 102 ? -5.800 5.244 24.246 1.00 90.94 102 ALA A O 1
ATOM 738 N N . ILE A 1 103 ? -7.083 7.075 24.105 1.00 89.31 103 ILE A N 1
ATOM 739 C CA . ILE A 1 103 ? -8.359 6.362 24.081 1.00 89.31 103 ILE A CA 1
ATOM 740 C C . ILE A 1 103 ? -8.735 6.123 22.623 1.00 89.31 103 ILE A C 1
ATOM 742 O O . ILE A 1 103 ? -8.935 7.081 21.874 1.00 89.31 103 ILE A O 1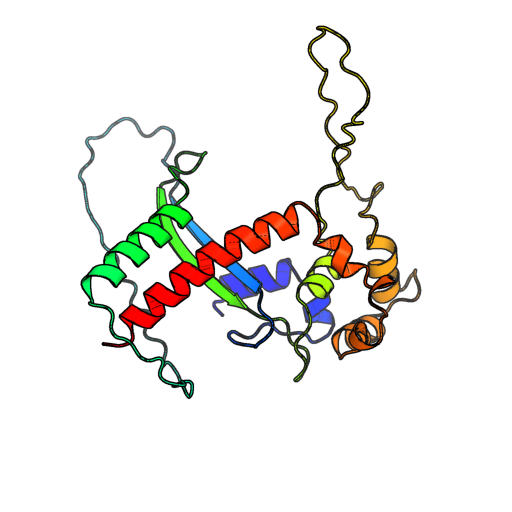
ATOM 746 N N . LEU A 1 104 ? -8.842 4.857 22.224 1.00 88.00 104 LEU A N 1
ATOM 747 C CA . LEU A 1 104 ? -9.321 4.470 20.902 1.00 88.00 104 LEU A CA 1
ATOM 748 C C . LEU A 1 104 ? -10.846 4.608 20.827 1.00 88.00 104 LEU A C 1
ATOM 750 O O . LEU A 1 104 ? -11.571 3.925 21.543 1.00 88.00 104 LEU A O 1
ATOM 754 N N . HIS A 1 105 ? -11.333 5.474 19.939 1.00 87.69 105 HIS A N 1
ATOM 755 C CA . HIS A 1 105 ? -12.768 5.677 19.721 1.00 87.69 105 HIS A CA 1
ATOM 756 C C . HIS A 1 105 ? -13.314 4.812 18.592 1.00 87.69 105 HIS A C 1
ATOM 758 O O . HIS A 1 105 ? -14.436 4.316 18.657 1.00 87.69 105 HIS A O 1
ATOM 764 N N . THR A 1 106 ? -12.557 4.688 17.503 1.00 88.25 106 THR A N 1
ATOM 765 C CA . THR A 1 106 ? -13.045 4.050 16.279 1.00 88.25 106 THR A CA 1
ATOM 766 C C . THR A 1 106 ? -11.879 3.520 15.464 1.00 88.25 106 THR A C 1
ATOM 768 O O . THR A 1 106 ? -10.845 4.180 15.331 1.00 88.25 106 THR A O 1
ATOM 771 N N . VAL A 1 107 ? -12.073 2.342 14.877 1.00 84.56 107 VAL A N 1
ATOM 772 C CA . VAL A 1 107 ? -11.194 1.780 13.853 1.00 84.56 107 VAL A CA 1
ATOM 773 C C . VAL A 1 107 ? -11.957 1.781 12.539 1.00 84.56 107 VAL A C 1
ATOM 775 O O . VAL A 1 107 ? -13.060 1.248 12.461 1.00 84.56 107 VAL A O 1
ATOM 778 N N . VAL A 1 108 ? -11.378 2.380 11.503 1.00 86.50 108 VAL A N 1
ATOM 779 C CA . VAL A 1 108 ? -11.937 2.342 10.152 1.00 86.50 108 VAL A CA 1
ATOM 780 C C . VAL A 1 108 ? -11.007 1.563 9.247 1.00 86.50 108 VAL A C 1
ATOM 782 O O . VAL A 1 108 ? -9.855 1.943 9.050 1.00 86.50 108 VAL A O 1
ATOM 785 N N . VAL A 1 109 ? -11.533 0.492 8.662 1.00 84.75 109 VAL A N 1
ATOM 786 C CA . VAL A 1 109 ? -10.825 -0.336 7.688 1.00 84.75 109 VAL A CA 1
ATOM 787 C C . VAL A 1 109 ? -11.354 0.004 6.298 1.00 84.75 109 VAL A C 1
ATOM 789 O O . VAL A 1 109 ? -12.548 -0.101 6.033 1.00 84.75 109 VAL A O 1
ATOM 792 N N . SER A 1 110 ? -10.470 0.452 5.411 1.00 85.25 110 SER A N 1
ATOM 793 C CA . SER A 1 110 ? -10.787 0.726 4.007 1.00 85.25 110 SER A CA 1
ATOM 794 C C . SER A 1 110 ? -10.079 -0.279 3.120 1.00 85.25 110 SER A C 1
ATOM 796 O O . SER A 1 110 ? -8.859 -0.392 3.171 1.00 85.25 110 SER A O 1
ATOM 798 N N . GLN A 1 111 ? -10.840 -0.976 2.289 1.00 87.00 111 GLN A N 1
ATOM 799 C CA . GLN A 1 111 ? -10.314 -1.847 1.247 1.00 87.00 111 GLN A CA 1
ATOM 800 C C . GLN A 1 111 ? -10.078 -1.011 -0.016 1.00 87.00 111 GLN A C 1
ATOM 802 O O . GLN A 1 111 ? -11.001 -0.399 -0.562 1.00 87.00 111 GLN A O 1
ATOM 807 N N . CYS A 1 112 ? -8.827 -0.944 -0.453 1.00 89.38 112 CYS A N 1
ATOM 808 C CA . CYS A 1 112 ? -8.371 -0.084 -1.536 1.00 89.38 112 CYS A CA 1
ATOM 809 C C . CYS A 1 112 ? -7.628 -0.900 -2.592 1.00 89.38 112 CYS A C 1
ATOM 811 O O . CYS A 1 112 ? -7.138 -1.993 -2.328 1.00 89.38 112 CYS A O 1
ATOM 813 N N . CYS A 1 113 ? -7.517 -0.348 -3.794 1.00 92.94 113 CYS A N 1
ATOM 814 C CA . CYS A 1 113 ? -6.723 -0.922 -4.875 1.00 92.94 113 CYS A CA 1
ATOM 815 C C . CYS A 1 113 ? -6.062 0.197 -5.679 1.00 92.94 113 CYS A C 1
ATOM 817 O O . CYS A 1 113 ? -6.541 1.329 -5.672 1.00 92.94 113 CYS A O 1
ATOM 819 N N . PHE A 1 114 ? -4.976 -0.108 -6.380 1.00 94.75 114 PHE A N 1
ATOM 820 C CA . PHE A 1 114 ? -4.353 0.827 -7.311 1.00 94.75 114 PHE A CA 1
ATOM 821 C C . PHE A 1 114 ? -4.829 0.507 -8.726 1.00 94.75 114 PHE A C 1
ATOM 823 O O . PHE A 1 114 ? -4.751 -0.643 -9.152 1.00 94.75 114 PHE A O 1
ATOM 830 N N . LYS A 1 115 ? -5.328 1.500 -9.466 1.00 94.75 115 LYS A N 1
ATOM 831 C CA . LYS A 1 115 ? -5.726 1.345 -10.869 1.00 94.75 115 LYS A CA 1
ATOM 832 C C . LYS A 1 115 ? -5.053 2.337 -11.805 1.00 94.75 115 LYS A C 1
ATOM 834 O O . LYS A 1 115 ? -4.888 3.503 -11.469 1.00 94.75 115 LYS A O 1
ATOM 839 N N . ILE A 1 116 ? -4.767 1.888 -13.022 1.00 94.56 116 ILE A N 1
ATOM 840 C CA . ILE A 1 116 ? -4.439 2.740 -14.169 1.00 94.56 116 ILE A CA 1
ATOM 841 C C . ILE A 1 116 ? -5.334 2.322 -15.341 1.00 94.56 116 ILE A C 1
ATOM 843 O O . ILE A 1 116 ? -5.322 1.173 -15.787 1.00 94.56 116 ILE A O 1
ATOM 847 N N . GLY A 1 117 ? -6.223 3.219 -15.774 1.00 92.69 117 GLY A N 1
ATOM 848 C CA . GLY A 1 117 ? -7.332 2.840 -16.654 1.00 92.69 117 GLY A CA 1
ATOM 849 C C . GLY A 1 117 ? -8.169 1.700 -16.051 1.00 92.69 117 GLY A C 1
ATOM 850 O O . GLY A 1 117 ? -8.705 1.831 -14.949 1.00 92.69 117 GLY A O 1
ATOM 851 N N . ARG A 1 118 ? -8.260 0.569 -16.768 1.00 92.00 118 ARG A N 1
ATOM 852 C CA . ARG A 1 118 ? -8.960 -0.659 -16.331 1.00 92.00 118 ARG A CA 1
ATOM 853 C C . ARG A 1 118 ? -8.051 -1.689 -15.651 1.00 92.00 118 ARG A C 1
ATOM 855 O O . ARG A 1 118 ? -8.535 -2.736 -15.234 1.00 92.00 118 ARG A O 1
ATOM 862 N N . ILE A 1 119 ? -6.753 -1.416 -15.549 1.00 93.88 119 ILE A N 1
ATOM 863 C CA . ILE A 1 119 ? -5.765 -2.363 -15.030 1.00 93.88 119 ILE A CA 1
ATOM 864 C C . ILE A 1 119 ? -5.596 -2.136 -13.531 1.00 93.88 119 ILE A C 1
ATOM 866 O O . ILE A 1 119 ? -5.298 -1.022 -13.101 1.00 93.88 119 ILE A O 1
ATOM 870 N N . THR A 1 120 ? -5.761 -3.200 -12.746 1.00 95.38 120 THR A N 1
ATOM 871 C CA . THR A 1 120 ? -5.358 -3.216 -11.337 1.00 95.38 120 THR A CA 1
ATOM 872 C C . THR A 1 120 ? -3.849 -3.417 -11.248 1.00 95.38 120 THR A C 1
ATOM 874 O O . THR A 1 120 ? -3.293 -4.298 -11.908 1.00 95.38 120 THR A O 1
ATOM 877 N N . VAL A 1 121 ? -3.193 -2.561 -10.470 1.00 95.62 121 VAL A N 1
ATOM 878 C CA . VAL A 1 121 ? -1.749 -2.555 -10.255 1.00 95.62 121 VAL A CA 1
ATOM 879 C C . VAL A 1 121 ? -1.454 -3.198 -8.897 1.00 95.62 121 VAL A C 1
ATOM 881 O O . VAL A 1 121 ? -2.006 -2.739 -7.891 1.00 95.62 121 VAL A O 1
ATOM 884 N N . PRO A 1 122 ? -0.562 -4.201 -8.834 1.00 94.75 122 PRO A N 1
ATOM 885 C CA . PRO A 1 122 ? -0.172 -4.830 -7.583 1.00 94.75 122 PRO A CA 1
ATOM 886 C C . PRO A 1 122 ? 0.352 -3.803 -6.564 1.00 94.75 122 PRO A C 1
ATOM 888 O O . PRO A 1 122 ? 1.269 -3.035 -6.888 1.00 94.75 122 PRO A O 1
ATOM 891 N N . PRO A 1 123 ? -0.162 -3.794 -5.318 1.00 93.94 123 PRO A N 1
ATOM 892 C CA . PRO A 1 123 ? 0.274 -2.854 -4.286 1.00 93.94 123 PRO A CA 1
ATOM 893 C C . PRO A 1 123 ? 1.781 -2.866 -4.029 1.00 93.94 123 PRO A C 1
ATOM 895 O O . PRO A 1 123 ? 2.371 -1.802 -3.862 1.00 93.94 123 PRO A O 1
ATOM 898 N N . GLY A 1 124 ? 2.419 -4.043 -4.070 1.00 94.50 124 GLY A N 1
ATOM 899 C CA . GLY A 1 124 ? 3.865 -4.178 -3.870 1.00 94.50 124 GLY A CA 1
ATOM 900 C C . GLY A 1 124 ? 4.686 -3.320 -4.834 1.00 94.50 124 GLY A C 1
ATOM 901 O O . GLY A 1 124 ? 5.630 -2.659 -4.410 1.00 94.50 124 GLY A O 1
ATOM 902 N N . ILE A 1 125 ? 4.277 -3.235 -6.105 1.00 96.06 125 ILE A N 1
ATOM 903 C CA . ILE A 1 125 ? 4.952 -2.405 -7.114 1.00 96.06 125 ILE A CA 1
ATOM 904 C C . ILE A 1 125 ? 4.812 -0.929 -6.760 1.00 96.06 125 ILE A C 1
ATOM 906 O O . ILE A 1 125 ? 5.793 -0.187 -6.773 1.00 96.06 125 ILE A O 1
ATOM 910 N N . VAL A 1 126 ? 3.592 -0.495 -6.432 1.00 96.81 126 VAL A N 1
ATOM 911 C CA . VAL A 1 126 ? 3.319 0.907 -6.101 1.00 96.81 126 VAL A CA 1
ATOM 912 C C . VAL A 1 126 ? 4.095 1.323 -4.854 1.00 96.81 126 VAL A C 1
ATOM 914 O O . VAL A 1 126 ? 4.725 2.379 -4.850 1.00 96.81 126 VAL A O 1
ATOM 917 N N . PHE A 1 127 ? 4.119 0.483 -3.823 1.00 95.88 127 PHE A N 1
ATOM 918 C CA . PHE A 1 127 ? 4.892 0.725 -2.610 1.00 95.88 127 PHE A CA 1
ATOM 919 C C . PHE A 1 127 ? 6.395 0.793 -2.899 1.00 95.88 127 PHE A C 1
ATOM 921 O O . PHE A 1 127 ? 7.042 1.778 -2.541 1.00 95.88 127 PHE A O 1
ATOM 928 N N . ALA A 1 128 ? 6.943 -0.175 -3.628 1.00 95.75 128 ALA A N 1
ATOM 929 C CA . ALA A 1 128 ? 8.371 -0.220 -3.917 1.00 95.75 128 ALA A CA 1
ATOM 930 C C . ALA A 1 128 ? 8.843 0.982 -4.767 1.00 95.75 128 ALA A C 1
ATOM 932 O O . ALA A 1 128 ? 9.887 1.571 -4.489 1.00 95.75 128 ALA A O 1
ATOM 933 N N . VAL A 1 129 ? 8.050 1.436 -5.752 1.00 96.88 129 VAL A N 1
ATOM 934 C CA . VAL A 1 129 ? 8.357 2.657 -6.533 1.00 96.88 129 VAL A CA 1
ATOM 935 C C . VAL A 1 129 ? 8.360 3.920 -5.661 1.00 96.88 129 VAL A C 1
ATOM 937 O O . VAL A 1 129 ? 9.118 4.851 -5.930 1.00 96.88 129 VAL A O 1
ATOM 940 N N . ASN A 1 130 ? 7.538 3.968 -4.609 1.00 95.50 130 ASN A N 1
ATOM 941 C CA . ASN A 1 130 ? 7.485 5.100 -3.677 1.00 95.50 130 ASN A CA 1
ATOM 942 C C . ASN A 1 130 ? 8.482 4.964 -2.506 1.00 95.50 130 ASN A C 1
ATOM 944 O O . ASN A 1 130 ? 8.463 5.780 -1.588 1.00 95.50 130 ASN A O 1
ATOM 948 N N . GLY A 1 131 ? 9.380 3.974 -2.548 1.00 93.69 131 GLY A N 1
ATOM 949 C CA . GLY A 1 131 ? 10.486 3.827 -1.596 1.00 93.69 131 GLY A CA 1
ATOM 950 C C . GLY A 1 131 ? 10.126 3.091 -0.310 1.00 93.69 131 GLY A C 1
ATOM 951 O O . GLY A 1 131 ? 10.913 3.098 0.636 1.00 93.69 131 GLY A O 1
ATOM 952 N N . PHE A 1 132 ? 8.960 2.447 -0.261 1.00 94.25 132 PHE A N 1
ATOM 953 C CA . PHE A 1 132 ? 8.619 1.560 0.843 1.00 94.25 132 PHE A CA 1
ATOM 954 C C . PHE A 1 132 ? 9.472 0.290 0.768 1.00 94.25 132 PHE A C 1
ATOM 956 O O . PHE A 1 132 ? 9.629 -0.308 -0.294 1.00 94.25 132 PHE A O 1
ATOM 963 N N . SER A 1 133 ? 10.021 -0.117 1.912 1.00 94.81 133 SER A N 1
ATOM 964 C CA . SER A 1 133 ? 10.861 -1.305 2.035 1.00 94.81 133 SER A CA 1
ATOM 965 C C . SER A 1 133 ? 10.638 -1.994 3.373 1.00 94.81 133 SER A C 1
ATOM 967 O O . SER A 1 133 ? 10.437 -1.330 4.392 1.00 94.81 133 SER A O 1
ATOM 969 N N . ALA A 1 134 ? 10.783 -3.315 3.389 1.00 92.56 134 ALA A N 1
ATOM 970 C CA . ALA A 1 134 ? 11.001 -4.090 4.596 1.00 92.56 134 ALA A CA 1
ATOM 971 C C . ALA A 1 134 ? 12.266 -3.619 5.307 1.00 92.56 134 ALA A C 1
ATOM 973 O O . ALA A 1 134 ? 13.248 -3.274 4.643 1.00 92.56 134 ALA A O 1
ATOM 974 N N . SER A 1 135 ? 12.229 -3.607 6.643 1.00 89.50 135 SER A N 1
ATOM 975 C CA . SER A 1 135 ? 13.378 -3.249 7.472 1.00 89.50 135 SER A CA 1
ATOM 976 C C . SER A 1 135 ? 14.613 -4.053 7.059 1.00 89.50 135 SER A C 1
ATOM 978 O O . SER A 1 135 ? 14.479 -5.225 6.698 1.00 89.50 135 SER A O 1
ATOM 980 N N . PRO A 1 136 ? 15.808 -3.445 7.110 1.00 88.88 136 PRO A N 1
ATOM 981 C CA . PRO A 1 136 ? 17.034 -4.163 6.813 1.00 88.88 136 PRO A CA 1
ATOM 982 C C . PRO A 1 136 ? 17.155 -5.366 7.754 1.00 88.88 136 PRO A C 1
ATOM 984 O O . PRO A 1 136 ? 16.757 -5.256 8.921 1.00 88.88 136 PRO A O 1
ATOM 987 N N . PRO A 1 137 ? 17.651 -6.515 7.262 1.00 83.25 137 PRO A N 1
ATOM 988 C CA . PRO A 1 137 ? 17.812 -7.693 8.095 1.00 83.25 137 PRO A CA 1
ATOM 989 C C . PRO A 1 137 ? 18.717 -7.325 9.269 1.00 83.25 137 PRO A C 1
ATOM 991 O O . PRO A 1 137 ? 19.832 -6.838 9.071 1.00 83.25 137 PRO A O 1
ATOM 994 N N . SER A 1 1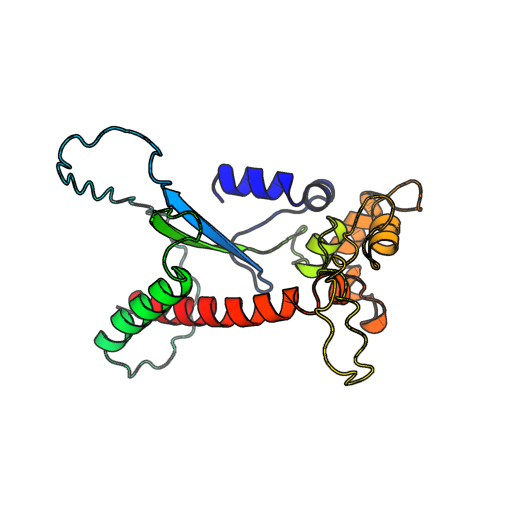38 ? 18.222 -7.515 10.492 1.00 79.75 138 SER A N 1
ATOM 995 C CA . SER A 1 138 ? 19.059 -7.408 11.681 1.00 79.75 138 SER A CA 1
ATOM 996 C C . SER A 1 138 ? 20.211 -8.386 11.485 1.00 79.75 138 SER A C 1
ATOM 998 O O . SER A 1 138 ? 19.970 -9.580 11.318 1.00 79.75 138 SER A O 1
ATOM 1000 N N . SER A 1 139 ? 21.446 -7.890 11.460 1.00 66.81 139 SER A N 1
ATOM 1001 C CA . SER A 1 139 ? 22.662 -8.688 11.280 1.00 66.81 139 SER A CA 1
ATOM 1002 C C . SER A 1 139 ? 22.976 -9.511 12.533 1.00 66.81 139 SER A C 1
ATOM 1004 O O . SER A 1 139 ? 24.086 -9.469 13.059 1.00 66.81 139 SER A O 1
ATOM 1006 N N . VAL A 1 140 ? 21.979 -10.222 13.058 1.00 66.19 140 VAL A N 1
ATOM 1007 C CA . VAL A 1 140 ? 22.167 -11.223 14.096 1.00 66.19 140 VAL A CA 1
ATOM 1008 C C . VAL A 1 140 ? 22.789 -12.418 13.389 1.00 66.19 140 VAL A C 1
ATOM 1010 O O . VAL A 1 140 ? 22.089 -13.291 12.883 1.00 66.19 140 VAL A O 1
ATOM 1013 N N . SER A 1 141 ? 24.117 -12.402 13.271 1.00 58.34 141 SER A N 1
ATOM 1014 C CA . SER A 1 141 ? 24.874 -13.584 12.872 1.00 58.34 141 SER A CA 1
ATOM 1015 C C . SER A 1 141 ? 24.511 -14.716 13.839 1.00 58.34 141 SER A C 1
ATOM 1017 O O . SER A 1 141 ? 24.714 -14.545 15.041 1.00 58.34 141 SER A O 1
ATOM 1019 N N . PRO A 1 142 ? 24.008 -15.873 13.370 1.00 67.38 142 PRO A N 1
ATOM 1020 C CA . PRO A 1 142 ? 23.666 -17.014 14.228 1.00 67.38 142 PRO A CA 1
ATOM 1021 C C . PRO A 1 142 ? 24.874 -17.690 14.906 1.00 67.38 142 PRO A C 1
ATOM 1023 O O . PRO A 1 142 ? 24.775 -18.821 15.376 1.00 67.38 142 PRO A O 1
ATOM 1026 N N . SER A 1 143 ? 26.045 -17.056 14.917 1.00 58.41 143 SER A N 1
ATOM 1027 C CA . SER A 1 143 ? 27.301 -17.688 15.286 1.00 58.41 143 SER A CA 1
ATOM 1028 C C . SER A 1 143 ? 27.671 -17.420 16.743 1.00 58.41 143 SER A C 1
ATOM 1030 O O . SER A 1 143 ? 28.130 -16.337 17.090 1.00 58.41 143 SER A O 1
ATOM 1032 N N . GLN A 1 144 ? 27.573 -18.507 17.504 1.00 58.38 144 GLN A N 1
ATOM 1033 C CA . GLN A 1 144 ? 28.277 -18.854 18.739 1.00 58.38 144 GLN A CA 1
ATOM 1034 C C . GLN A 1 144 ? 27.589 -18.550 20.084 1.00 58.38 144 GLN A C 1
ATOM 1036 O O . GLN A 1 144 ? 27.401 -17.394 20.457 1.00 58.38 144 GLN A O 1
ATOM 1041 N N . PRO A 1 145 ? 27.312 -19.600 20.886 1.00 63.97 145 PRO A N 1
ATOM 1042 C CA . PRO A 1 145 ? 27.040 -19.466 22.309 1.00 63.97 145 PRO A CA 1
ATOM 1043 C C . PRO A 1 145 ? 28.350 -19.148 23.049 1.00 63.97 145 PRO A C 1
ATOM 1045 O O . PRO A 1 145 ? 28.990 -20.032 23.611 1.00 63.97 145 PRO A O 1
ATOM 1048 N N . SER A 1 146 ? 28.788 -17.888 23.029 1.00 59.22 146 SER A N 1
ATOM 1049 C CA . SER A 1 146 ? 29.851 -17.404 23.917 1.00 59.22 146 SER A CA 1
ATOM 1050 C C . SER A 1 146 ? 29.233 -16.824 25.188 1.00 59.22 146 SER A C 1
ATOM 1052 O O . SER A 1 146 ? 28.363 -15.954 25.137 1.00 59.22 146 SER A O 1
ATOM 1054 N N . ALA A 1 147 ? 29.665 -17.349 26.330 1.00 66.94 147 ALA A N 1
ATOM 1055 C CA . ALA A 1 147 ? 29.152 -17.024 27.650 1.00 66.94 147 ALA A CA 1
ATOM 1056 C C . ALA A 1 147 ? 29.276 -15.526 28.001 1.00 66.94 147 ALA A C 1
ATOM 1058 O O . ALA A 1 147 ? 30.345 -14.937 27.903 1.00 66.94 147 ALA A O 1
ATOM 1059 N N . GLN A 1 148 ? 28.158 -14.964 28.474 1.00 59.56 148 GLN A N 1
ATOM 1060 C CA . GLN A 1 148 ? 28.058 -13.884 29.466 1.00 59.56 148 GLN A CA 1
ATOM 1061 C C . GLN A 1 148 ? 28.954 -12.652 29.254 1.00 59.56 148 GLN A C 1
ATOM 1063 O O . GLN A 1 148 ? 29.864 -12.362 30.024 1.00 59.56 148 GLN A O 1
ATOM 1068 N N . THR A 1 149 ? 28.609 -11.820 28.278 1.00 69.44 149 THR A N 1
ATOM 1069 C CA . THR A 1 149 ? 28.834 -10.370 28.382 1.00 69.44 149 THR A CA 1
ATOM 1070 C C . THR A 1 149 ? 27.631 -9.688 27.740 1.00 69.44 149 THR A C 1
ATOM 1072 O O . THR A 1 149 ? 27.195 -10.111 26.671 1.00 69.44 149 THR A O 1
ATOM 1075 N N . ALA A 1 150 ? 27.014 -8.724 28.432 1.00 69.31 150 ALA A N 1
ATOM 1076 C CA . ALA A 1 150 ? 25.791 -8.069 27.966 1.00 69.31 150 ALA A CA 1
ATOM 1077 C C . ALA A 1 150 ? 26.003 -7.531 26.535 1.00 69.31 150 ALA A C 1
ATOM 1079 O O . ALA A 1 150 ? 26.914 -6.726 26.339 1.00 69.31 150 ALA A O 1
ATOM 1080 N N . PRO A 1 151 ? 25.230 -7.991 25.534 1.00 66.56 151 PRO A N 1
ATOM 1081 C CA . PRO A 1 151 ? 25.482 -7.626 24.151 1.00 66.56 151 PRO A CA 1
ATOM 1082 C C . PRO A 1 151 ? 25.172 -6.144 23.957 1.00 66.56 151 PRO A C 1
ATOM 1084 O O . PRO A 1 151 ? 24.043 -5.695 24.158 1.00 66.56 151 PRO A O 1
ATOM 1087 N N . GLU A 1 152 ? 26.183 -5.385 23.550 1.00 74.69 152 GLU A N 1
ATOM 1088 C CA . GLU A 1 152 ? 26.020 -4.031 23.043 1.00 74.69 152 GLU A CA 1
ATOM 1089 C C . GLU A 1 152 ? 25.247 -4.114 21.717 1.00 74.69 152 GLU A C 1
ATOM 1091 O O . GLU A 1 152 ? 25.792 -4.435 20.660 1.00 74.69 152 GLU A O 1
ATOM 1096 N N . ILE A 1 153 ? 23.927 -3.916 21.784 1.00 74.12 153 ILE A N 1
ATOM 1097 C CA . ILE A 1 153 ? 23.034 -3.977 20.623 1.00 74.12 153 ILE A CA 1
ATOM 1098 C C . ILE A 1 153 ? 23.307 -2.749 19.752 1.00 74.12 153 ILE A C 1
ATOM 1100 O O . ILE A 1 153 ? 22.676 -1.702 19.901 1.00 74.12 153 ILE A O 1
ATOM 1104 N N . SER A 1 154 ? 24.247 -2.878 18.819 1.00 76.50 154 SER A N 1
ATOM 1105 C CA . SER A 1 154 ? 24.416 -1.886 17.762 1.00 76.50 154 SER A CA 1
ATOM 1106 C C . SER A 1 154 ? 23.117 -1.799 16.947 1.00 76.50 154 SER A C 1
ATOM 1108 O O . SER A 1 154 ? 22.612 -2.827 16.482 1.00 76.50 154 SER A O 1
ATOM 1110 N N . PRO A 1 155 ? 22.524 -0.602 16.782 1.00 80.88 155 PRO A N 1
ATOM 1111 C CA . PRO A 1 155 ? 21.266 -0.453 16.065 1.00 80.88 155 PRO A CA 1
ATOM 1112 C C . PRO A 1 155 ? 21.444 -0.887 14.609 1.00 80.88 155 PRO A C 1
ATOM 1114 O O . PRO A 1 155 ? 22.385 -0.460 13.940 1.00 80.88 155 PRO A O 1
ATOM 1117 N N . ALA A 1 156 ? 20.522 -1.717 14.109 1.00 79.56 156 ALA A N 1
ATOM 1118 C CA . ALA A 1 156 ? 20.542 -2.162 12.719 1.00 79.56 156 ALA A CA 1
ATOM 1119 C C . ALA A 1 156 ? 20.647 -0.953 11.764 1.00 79.56 156 ALA A C 1
ATOM 1121 O O . ALA A 1 156 ? 19.989 0.074 11.997 1.00 79.56 156 ALA A O 1
ATOM 1122 N N . PRO A 1 157 ? 21.462 -1.048 10.697 1.00 85.12 157 PRO A N 1
ATOM 1123 C CA . PRO A 1 157 ? 21.718 0.070 9.800 1.00 85.12 157 PRO A CA 1
ATOM 1124 C C . PRO A 1 157 ? 20.407 0.543 9.181 1.00 85.12 157 PRO A C 1
ATOM 1126 O O . PRO A 1 157 ? 19.730 -0.219 8.505 1.00 85.12 157 PRO A O 1
ATOM 1129 N N . ARG A 1 158 ? 20.021 1.802 9.406 1.00 91.19 158 ARG A N 1
ATOM 1130 C CA . ARG A 1 158 ? 18.788 2.360 8.832 1.00 91.19 158 ARG A CA 1
ATOM 1131 C C . ARG A 1 158 ? 18.995 2.691 7.359 1.00 91.19 158 ARG A C 1
ATOM 1133 O O . ARG A 1 158 ? 20.070 3.152 6.965 1.00 91.19 158 ARG A O 1
ATOM 1140 N N . TYR A 1 159 ? 1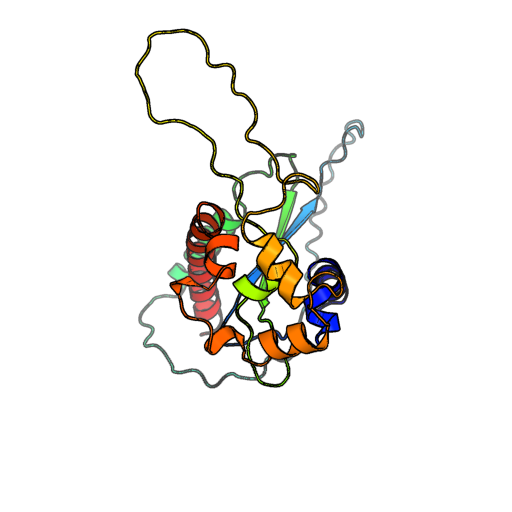7.949 2.515 6.554 1.00 93.25 159 TYR A N 1
ATOM 1141 C CA . TYR A 1 159 ? 17.977 3.046 5.198 1.00 93.25 159 TYR A CA 1
ATOM 1142 C C . TYR A 1 159 ? 18.051 4.568 5.225 1.00 93.25 159 TYR A C 1
ATOM 1144 O O . TYR A 1 159 ? 17.422 5.238 6.046 1.00 93.25 159 TYR A O 1
ATOM 1152 N N . SER A 1 160 ? 18.836 5.109 4.308 1.00 93.62 160 SER A N 1
ATOM 1153 C CA . SER A 1 160 ? 19.076 6.535 4.157 1.00 93.62 160 SER A CA 1
ATOM 1154 C C . SER A 1 160 ? 19.278 6.865 2.678 1.00 93.62 160 SER A C 1
ATOM 1156 O O . SER A 1 160 ? 19.242 5.994 1.810 1.00 93.62 160 SER A O 1
ATOM 1158 N N . ARG A 1 161 ? 19.523 8.139 2.360 1.00 92.06 161 ARG A N 1
ATOM 1159 C CA . ARG A 1 161 ? 19.867 8.538 0.985 1.00 92.06 161 ARG A CA 1
ATOM 1160 C C . ARG A 1 161 ? 21.201 7.947 0.520 1.00 92.06 161 ARG A C 1
ATOM 1162 O O . ARG A 1 161 ? 21.356 7.711 -0.674 1.00 92.06 161 ARG A O 1
ATOM 1169 N N . THR A 1 162 ? 22.137 7.728 1.443 1.00 94.25 162 THR A N 1
ATOM 1170 C CA . THR A 1 162 ? 23.447 7.118 1.173 1.00 94.25 162 THR A CA 1
ATOM 1171 C C . THR A 1 162 ? 23.419 5.593 1.284 1.00 94.25 162 THR A C 1
ATOM 1173 O O . THR A 1 162 ? 24.267 4.937 0.695 1.00 94.25 162 THR A O 1
ATOM 1176 N N . ASN A 1 163 ? 22.423 5.032 1.975 1.00 94.00 163 ASN A N 1
ATOM 1177 C CA . ASN A 1 163 ? 22.181 3.597 2.113 1.00 94.00 163 ASN A CA 1
ATOM 1178 C C . ASN A 1 163 ? 20.734 3.256 1.706 1.00 94.00 163 ASN A C 1
ATOM 1180 O O . ASN A 1 163 ? 19.885 3.033 2.577 1.00 94.00 163 ASN A O 1
ATOM 1184 N N . PRO A 1 164 ? 20.391 3.315 0.408 1.00 94.69 164 PRO A N 1
ATOM 1185 C CA . PRO A 1 164 ? 19.024 3.078 -0.028 1.00 94.69 164 PRO A CA 1
ATOM 1186 C C . PRO A 1 164 ? 18.643 1.590 0.074 1.00 94.69 164 PRO A C 1
ATOM 1188 O O . PRO A 1 164 ? 19.523 0.728 0.076 1.00 94.69 164 PRO A O 1
ATOM 1191 N N . PRO A 1 165 ? 17.338 1.261 0.082 1.00 94.75 165 PRO A N 1
ATOM 1192 C CA . PRO A 1 165 ? 16.883 -0.123 0.008 1.00 94.75 165 PRO A CA 1
ATOM 1193 C C . PRO A 1 165 ? 17.466 -0.884 -1.198 1.00 94.75 165 PRO A C 1
ATOM 1195 O O . PRO A 1 165 ? 17.612 -0.286 -2.269 1.00 94.75 165 PRO A O 1
ATOM 1198 N N . PRO A 1 166 ? 17.715 -2.206 -1.098 1.00 94.44 166 PRO A N 1
ATOM 1199 C CA . PRO A 1 166 ? 18.339 -2.988 -2.174 1.00 94.44 166 PRO A CA 1
ATOM 1200 C C . PRO A 1 166 ? 17.616 -2.921 -3.529 1.00 94.44 166 PRO A C 1
ATOM 1202 O O . PRO A 1 166 ? 18.246 -2.958 -4.583 1.00 94.44 166 PRO A O 1
ATOM 1205 N N . HIS A 1 167 ? 16.287 -2.783 -3.523 1.00 95.69 167 HIS A N 1
ATOM 1206 C CA . HIS A 1 167 ? 15.476 -2.687 -4.739 1.00 95.69 167 HIS A CA 1
ATOM 1207 C C . HIS A 1 167 ? 15.456 -1.273 -5.353 1.00 95.69 167 HIS A C 1
ATOM 1209 O O . HIS A 1 167 ? 15.053 -1.093 -6.506 1.00 95.69 167 HIS A O 1
ATOM 1215 N N . TRP A 1 168 ? 15.891 -0.252 -4.609 1.00 95.88 168 TRP A N 1
ATOM 1216 C CA . TRP A 1 168 ? 15.750 1.153 -4.989 1.00 95.88 168 TRP A CA 1
ATOM 1217 C C . TRP A 1 168 ? 16.445 1.532 -6.304 1.00 95.88 168 TRP A C 1
ATOM 1219 O O . TRP A 1 168 ? 15.865 2.300 -7.075 1.00 95.88 168 TRP A O 1
ATOM 1229 N N . PRO A 1 169 ? 17.635 0.996 -6.649 1.00 96.56 169 PRO A N 1
ATOM 1230 C CA . PRO A 1 169 ? 18.235 1.244 -7.956 1.00 96.56 169 PRO A CA 1
ATOM 1231 C C . PRO A 1 169 ? 17.334 0.834 -9.129 1.00 96.56 169 PRO A C 1
ATOM 1233 O O . PRO A 1 169 ? 17.286 1.568 -10.117 1.00 96.56 169 PRO A O 1
ATOM 1236 N N . ARG A 1 170 ? 16.589 -0.276 -9.003 1.00 96.50 170 ARG A N 1
ATOM 1237 C CA . ARG A 1 170 ? 15.647 -0.762 -10.027 1.00 96.50 170 ARG A CA 1
ATOM 1238 C C . ARG A 1 170 ? 14.408 0.126 -10.112 1.00 96.50 170 ARG A C 1
ATOM 1240 O O . ARG A 1 170 ? 14.037 0.533 -11.208 1.00 96.50 170 ARG A O 1
ATOM 1247 N N . ALA A 1 171 ? 13.843 0.524 -8.969 1.00 96.19 171 ALA A N 1
ATOM 1248 C CA . ALA A 1 171 ? 12.767 1.518 -8.933 1.00 96.19 171 ALA A CA 1
ATOM 1249 C C . ALA A 1 171 ? 13.193 2.824 -9.632 1.00 96.19 171 ALA A C 1
ATOM 1251 O O . ALA A 1 171 ? 12.501 3.325 -10.521 1.00 96.19 171 ALA A O 1
ATOM 1252 N N . LYS A 1 172 ? 14.394 3.327 -9.302 1.00 96.06 172 LYS A N 1
ATOM 1253 C CA . LYS A 1 172 ? 14.974 4.540 -9.894 1.00 96.06 172 LYS A CA 1
ATOM 1254 C C . LYS A 1 172 ? 15.215 4.422 -11.396 1.00 96.06 172 LYS A C 1
ATOM 1256 O O . LYS A 1 172 ? 15.020 5.420 -12.082 1.00 96.06 172 LYS A O 1
ATOM 1261 N N . ALA A 1 173 ? 15.606 3.255 -11.901 1.00 96.50 173 ALA A N 1
ATOM 1262 C CA . ALA A 1 173 ? 15.790 3.033 -13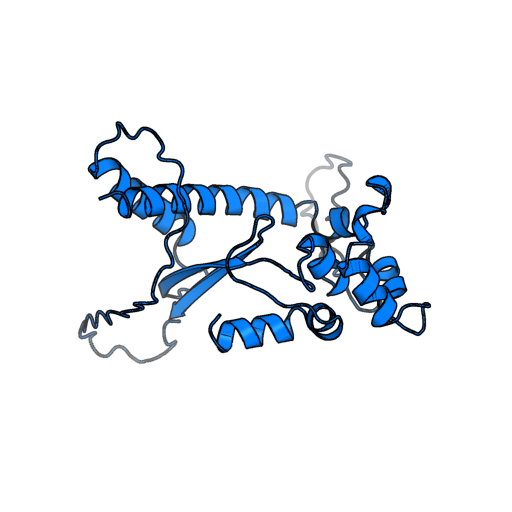.335 1.00 96.50 173 ALA A CA 1
ATOM 1263 C C . ALA A 1 173 ? 14.487 3.225 -14.131 1.00 96.50 173 ALA A C 1
ATOM 1265 O O . ALA A 1 173 ? 14.531 3.694 -15.258 1.00 96.50 173 ALA A O 1
ATOM 1266 N N . VAL A 1 174 ? 13.323 2.949 -13.533 1.00 96.56 174 VAL A N 1
ATOM 1267 C CA . VAL A 1 174 ? 12.024 3.150 -14.199 1.00 96.56 174 VAL A CA 1
ATOM 1268 C C . VAL A 1 174 ? 11.527 4.595 -14.060 1.00 96.56 174 VAL A C 1
ATOM 1270 O O . VAL A 1 174 ? 10.999 5.170 -15.010 1.00 96.56 174 VAL A O 1
ATOM 1273 N N . MET A 1 175 ? 11.709 5.212 -12.888 1.00 94.38 175 MET A N 1
ATOM 1274 C CA . MET A 1 175 ? 11.119 6.525 -12.570 1.00 94.38 175 MET A CA 1
ATOM 1275 C C . MET A 1 175 ? 12.009 7.741 -12.878 1.00 94.38 175 MET A C 1
ATOM 1277 O O . MET A 1 175 ? 11.503 8.852 -13.003 1.00 94.38 175 MET A O 1
ATOM 1281 N N . SER A 1 176 ? 13.336 7.583 -12.909 1.00 94.50 176 SER A N 1
ATOM 1282 C CA . SER A 1 176 ? 14.282 8.702 -12.818 1.00 94.50 176 SER A CA 1
ATOM 1283 C C . SER A 1 176 ? 14.994 8.960 -14.139 1.00 94.50 176 SER A C 1
ATOM 1285 O O . SER A 1 176 ? 15.790 8.130 -14.571 1.00 94.50 176 SER A O 1
ATOM 1287 N N . HIS A 1 177 ? 14.830 10.161 -14.697 1.00 94.38 177 HIS A N 1
ATOM 1288 C CA . HIS A 1 177 ? 15.469 10.558 -15.960 1.00 94.38 177 HIS A CA 1
ATOM 1289 C C . HIS A 1 177 ? 16.999 10.377 -15.988 1.00 94.38 177 HIS A C 1
ATOM 1291 O O . HIS A 1 177 ? 17.501 9.797 -16.947 1.00 94.38 177 HIS A O 1
ATOM 1297 N N . PRO A 1 178 ? 17.766 10.736 -14.933 1.00 95.62 178 PRO A N 1
ATOM 1298 C CA . PRO A 1 178 ? 19.212 10.475 -14.899 1.00 95.62 178 PRO A CA 1
ATOM 1299 C C . PRO A 1 178 ? 19.625 8.998 -14.985 1.00 95.62 178 PRO A C 1
ATOM 1301 O O . PRO A 1 178 ? 20.802 8.707 -15.141 1.00 95.62 178 PRO A O 1
ATOM 1304 N N . ARG A 1 179 ? 18.686 8.058 -14.822 1.00 93.75 179 ARG A N 1
ATOM 1305 C CA . ARG A 1 179 ? 18.929 6.611 -14.897 1.00 93.75 179 ARG A CA 1
ATOM 1306 C C . ARG A 1 179 ? 18.174 5.947 -16.054 1.00 93.75 179 ARG A C 1
ATOM 1308 O O . ARG A 1 179 ? 17.932 4.749 -15.999 1.00 93.75 179 ARG A O 1
ATOM 1315 N N . GLY A 1 180 ? 17.768 6.726 -17.060 1.00 92.88 180 GLY A N 1
ATOM 1316 C CA . GLY A 1 180 ? 17.018 6.239 -18.224 1.00 92.88 180 GLY A CA 1
ATOM 1317 C C . GLY A 1 180 ? 15.513 6.057 -17.993 1.00 92.88 180 GLY A C 1
ATOM 1318 O O . GLY A 1 180 ? 14.796 5.671 -18.912 1.00 92.88 180 GLY A O 1
ATOM 1319 N N . GLY A 1 181 ? 15.017 6.359 -16.792 1.00 95.94 181 GLY A N 1
ATOM 1320 C CA . GLY A 1 181 ? 13.594 6.298 -16.472 1.00 95.94 181 GLY A CA 1
ATOM 1321 C C . GLY A 1 181 ? 12.815 7.498 -17.002 1.00 95.94 181 GLY A C 1
ATOM 1322 O O . GLY A 1 181 ? 13.373 8.532 -17.355 1.00 95.94 181 GLY A O 1
ATOM 1323 N N . SER A 1 182 ? 11.491 7.400 -17.021 1.00 96.69 182 SER A N 1
ATOM 1324 C CA . SER A 1 182 ? 10.618 8.524 -17.375 1.00 96.69 182 SER A CA 1
ATOM 1325 C C . SER A 1 182 ? 9.211 8.316 -16.813 1.00 96.69 182 SER A C 1
ATOM 1327 O O . SER A 1 182 ? 8.827 7.175 -16.543 1.00 96.69 182 SER A O 1
ATOM 1329 N N . PRO A 1 183 ? 8.387 9.374 -16.691 1.00 95.06 183 PRO A N 1
ATOM 1330 C CA . PRO A 1 183 ? 6.973 9.211 -16.355 1.00 95.06 183 PRO A CA 1
ATOM 1331 C C . PRO A 1 183 ? 6.238 8.257 -17.310 1.00 95.06 183 PRO A C 1
ATOM 1333 O O . PRO A 1 183 ? 5.375 7.501 -16.874 1.00 95.06 183 PRO A O 1
ATOM 1336 N N . ARG A 1 184 ? 6.626 8.225 -18.596 1.00 96.12 184 ARG A N 1
ATOM 1337 C CA . ARG A 1 184 ? 6.081 7.285 -19.591 1.00 96.12 184 ARG A CA 1
ATOM 1338 C C . ARG A 1 184 ? 6.497 5.841 -19.316 1.00 96.12 184 ARG A C 1
ATOM 1340 O O . ARG A 1 184 ? 5.650 4.959 -19.378 1.00 96.12 184 ARG A O 1
ATOM 1347 N N . ALA A 1 185 ? 7.765 5.599 -18.980 1.00 96.81 185 ALA A N 1
ATOM 1348 C CA . ALA A 1 185 ? 8.245 4.266 -18.613 1.00 96.81 185 ALA A CA 1
ATOM 1349 C C . ALA A 1 185 ? 7.552 3.752 -17.342 1.00 96.81 185 ALA A C 1
ATOM 1351 O O . ALA A 1 185 ? 7.144 2.593 -17.279 1.00 96.81 185 ALA A O 1
ATOM 1352 N N . LEU A 1 186 ? 7.344 4.631 -16.357 1.00 96.94 186 LEU A N 1
ATOM 1353 C CA . LEU A 1 186 ? 6.598 4.295 -15.149 1.00 96.94 186 LEU A CA 1
ATOM 1354 C C . LEU A 1 186 ? 5.122 3.987 -15.439 1.00 96.94 186 LEU A C 1
ATOM 1356 O O . LEU A 1 186 ? 4.595 2.990 -14.946 1.00 96.94 186 LEU A O 1
ATOM 1360 N N . ALA A 1 187 ? 4.464 4.799 -16.268 1.00 96.62 187 ALA A N 1
ATOM 1361 C CA . ALA A 1 187 ? 3.097 4.533 -16.704 1.00 96.62 187 ALA A CA 1
ATOM 1362 C C . ALA A 1 187 ? 2.994 3.202 -17.465 1.00 96.62 187 ALA A C 1
ATOM 1364 O O . ALA A 1 187 ? 2.075 2.433 -17.203 1.00 96.62 187 ALA A O 1
ATOM 1365 N N . ALA A 1 188 ? 3.958 2.880 -18.336 1.00 97.50 188 ALA A N 1
ATOM 1366 C CA . ALA A 1 188 ? 4.012 1.604 -19.050 1.00 97.50 188 ALA A CA 1
ATOM 1367 C C . ALA A 1 188 ? 4.190 0.408 -18.100 1.00 97.50 188 ALA A C 1
ATOM 1369 O O . ALA A 1 188 ? 3.520 -0.615 -18.263 1.00 97.50 188 ALA A O 1
ATOM 1370 N N . LEU A 1 189 ? 5.032 0.547 -17.066 1.00 97.44 189 LEU A N 1
ATOM 1371 C CA . LEU A 1 189 ? 5.158 -0.463 -16.017 1.00 97.44 189 LEU A CA 1
ATOM 1372 C C . LEU A 1 189 ? 3.800 -0.704 -15.347 1.00 97.44 189 LEU A C 1
ATOM 1374 O O . LEU A 1 189 ? 3.360 -1.850 -15.291 1.00 97.44 189 LEU A O 1
ATOM 1378 N N . PHE A 1 190 ? 3.114 0.351 -14.891 1.00 97.25 190 PHE A N 1
ATOM 1379 C CA . PHE A 1 190 ? 1.807 0.232 -14.236 1.00 97.25 190 PHE A CA 1
ATOM 1380 C C . PHE A 1 190 ? 0.701 -0.262 -15.174 1.00 97.25 190 PHE A C 1
ATOM 1382 O O . PHE A 1 190 ? -0.154 -1.036 -14.745 1.00 97.25 190 PHE A O 1
ATOM 1389 N N . ALA A 1 191 ? 0.746 0.096 -16.457 1.00 96.88 191 ALA A N 1
ATOM 1390 C CA . ALA A 1 191 ? -0.201 -0.329 -17.488 1.00 96.88 191 ALA A CA 1
ATOM 1391 C C . ALA A 1 191 ? -0.020 -1.797 -17.931 1.00 96.88 191 ALA A C 1
ATOM 1393 O O . ALA A 1 191 ? -0.457 -2.182 -19.011 1.00 96.88 191 ALA A O 1
ATOM 1394 N N . GLY A 1 192 ? 0.598 -2.633 -17.093 1.00 96.75 192 GLY A N 1
ATOM 1395 C CA . GLY A 1 192 ? 0.727 -4.072 -17.305 1.00 96.75 192 GLY A CA 1
ATOM 1396 C C . GLY A 1 192 ? 2.135 -4.541 -17.653 1.00 96.75 192 GLY A C 1
ATOM 1397 O O . GLY A 1 192 ? 2.345 -5.750 -17.686 1.00 96.75 192 GLY A O 1
ATOM 1398 N N . GLY A 1 193 ? 3.112 -3.642 -17.826 1.00 97.44 193 GLY A N 1
ATOM 1399 C CA . GLY A 1 193 ? 4.508 -4.025 -18.068 1.00 97.44 193 GLY A CA 1
ATOM 1400 C C . GLY A 1 193 ? 5.075 -4.964 -16.996 1.00 97.44 193 GLY A C 1
ATOM 1401 O O . GLY A 1 193 ? 5.888 -5.832 -17.297 1.00 97.44 193 GLY A O 1
ATOM 1402 N N . TRP A 1 194 ? 4.574 -4.873 -15.762 1.00 97.12 194 TRP A N 1
ATOM 1403 C CA . TRP A 1 194 ? 4.949 -5.762 -14.660 1.00 97.12 194 TRP A CA 1
ATOM 1404 C C . TRP A 1 194 ? 4.574 -7.235 -14.866 1.00 97.12 194 TRP A C 1
ATOM 1406 O O . TRP A 1 194 ? 5.206 -8.110 -14.277 1.00 97.12 194 TRP A O 1
ATOM 1416 N N . ARG A 1 195 ? 3.568 -7.531 -15.699 1.00 97.00 195 ARG A N 1
ATOM 1417 C CA . ARG A 1 195 ? 3.125 -8.908 -15.980 1.00 97.00 195 ARG A CA 1
ATOM 1418 C C . ARG A 1 195 ? 4.194 -9.699 -16.730 1.00 97.00 195 ARG A C 1
ATOM 1420 O O . ARG A 1 195 ? 4.311 -10.900 -16.519 1.00 97.00 195 ARG A O 1
ATOM 1427 N N . ASN A 1 196 ? 4.988 -9.002 -17.542 1.00 97.25 196 ASN A N 1
ATOM 1428 C CA . ASN A 1 196 ? 6.040 -9.582 -18.373 1.00 97.25 196 ASN A CA 1
ATOM 1429 C C . ASN A 1 196 ? 7.364 -9.767 -17.621 1.00 97.25 196 ASN A C 1
ATOM 1431 O O . ASN A 1 196 ? 8.293 -10.347 -18.169 1.00 97.25 196 ASN A O 1
ATOM 1435 N N . VAL A 1 197 ? 7.472 -9.267 -16.385 1.00 96.88 197 VAL A N 1
ATOM 1436 C CA . VAL A 1 197 ? 8.683 -9.413 -15.573 1.00 96.88 197 VAL A CA 1
ATOM 1437 C C . VAL A 1 197 ? 8.694 -10.814 -14.948 1.00 96.88 197 VAL A C 1
ATOM 1439 O O . VAL A 1 197 ? 7.770 -11.133 -14.177 1.00 96.88 197 VAL A O 1
ATOM 1442 N N . PRO A 1 198 ? 9.714 -11.648 -15.241 1.00 97.62 198 PRO A N 1
ATOM 1443 C CA . PRO A 1 198 ? 9.867 -12.964 -14.632 1.00 97.62 198 PRO A CA 1
ATOM 1444 C C . PRO A 1 198 ? 9.872 -12.867 -13.109 1.00 97.62 198 PRO A C 1
ATOM 1446 O O . PRO A 1 198 ? 10.403 -11.909 -12.553 1.00 97.62 198 PRO A O 1
ATOM 1449 N N . GLN A 1 199 ? 9.322 -13.866 -12.416 1.00 95.38 199 GLN A N 1
ATOM 1450 C CA . GLN A 1 199 ? 9.176 -13.824 -10.955 1.00 95.38 199 GLN A CA 1
ATOM 1451 C C . GLN A 1 199 ? 10.507 -13.566 -10.224 1.00 95.38 199 GLN A C 1
ATOM 1453 O O . GLN A 1 199 ? 10.540 -12.776 -9.287 1.00 95.38 199 GLN A O 1
ATOM 1458 N N . ALA A 1 200 ? 11.616 -14.137 -10.704 1.00 95.62 200 ALA A N 1
ATOM 1459 C CA . ALA A 1 200 ? 12.954 -13.910 -10.146 1.00 95.62 200 ALA A CA 1
ATOM 1460 C C . ALA A 1 200 ? 13.449 -12.450 -10.269 1.00 95.62 200 ALA A C 1
ATOM 1462 O O . ALA A 1 200 ? 14.327 -12.014 -9.525 1.00 95.62 200 ALA A O 1
ATOM 1463 N N . GLU A 1 201 ? 12.884 -11.668 -11.190 1.00 96.06 201 GLU A N 1
ATOM 1464 C CA . GLU A 1 201 ? 13.259 -10.274 -11.441 1.00 96.06 201 GLU A CA 1
ATOM 1465 C C . GLU A 1 201 ? 12.333 -9.260 -10.756 1.00 96.06 201 GLU A C 1
ATOM 1467 O O . GLU A 1 201 ? 12.646 -8.061 -10.734 1.00 96.06 201 GLU A O 1
ATOM 1472 N N . ARG A 1 202 ? 11.228 -9.726 -10.153 1.00 96.38 202 ARG A N 1
ATOM 1473 C CA . ARG A 1 202 ? 10.223 -8.908 -9.458 1.00 96.38 202 ARG A CA 1
ATOM 1474 C C . ARG A 1 202 ? 10.772 -8.339 -8.159 1.00 96.38 202 ARG A C 1
ATOM 1476 O O . ARG A 1 202 ? 10.492 -8.779 -7.052 1.00 96.38 202 ARG A O 1
ATOM 1483 N N . TRP A 1 203 ? 11.552 -7.282 -8.303 1.00 95.56 203 TRP A N 1
ATOM 1484 C CA . TRP A 1 203 ? 12.200 -6.563 -7.208 1.00 95.56 203 TRP A CA 1
ATOM 1485 C C . TRP A 1 203 ? 11.225 -5.936 -6.205 1.00 95.56 203 TRP A C 1
ATOM 1487 O O . TRP A 1 203 ? 11.634 -5.540 -5.118 1.00 95.56 203 TRP A O 1
ATOM 1497 N N . TRP A 1 204 ? 9.947 -5.825 -6.555 1.00 95.44 204 TRP A N 1
ATOM 1498 C CA . TRP A 1 204 ? 8.905 -5.375 -5.639 1.00 95.44 204 TRP A CA 1
ATOM 1499 C C . TRP A 1 204 ? 8.428 -6.473 -4.678 1.00 95.44 204 TRP A C 1
ATOM 1501 O O . TRP A 1 204 ? 7.940 -6.139 -3.601 1.00 95.44 204 TRP A O 1
ATOM 1511 N N . ASP A 1 205 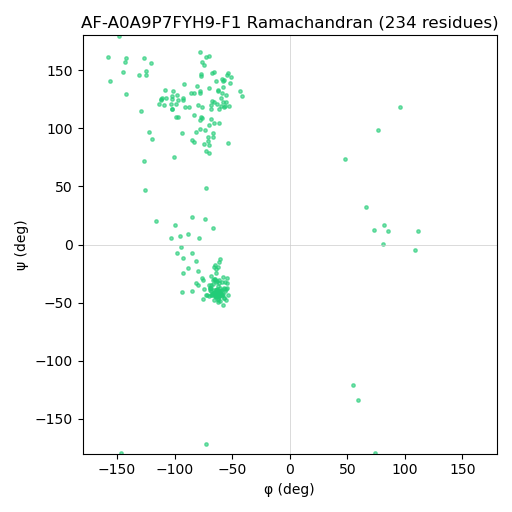? 8.604 -7.756 -5.013 1.00 93.81 205 ASP A N 1
ATOM 1512 C CA . ASP A 1 205 ? 8.244 -8.864 -4.118 1.00 93.81 205 ASP A CA 1
ATOM 1513 C C . ASP A 1 205 ? 9.188 -8.883 -2.903 1.00 93.81 205 ASP A C 1
ATOM 1515 O O . ASP A 1 205 ? 8.762 -9.075 -1.766 1.00 93.81 205 ASP A O 1
ATOM 1519 N N . THR A 1 206 ? 10.472 -8.568 -3.114 1.00 91.62 206 THR A N 1
ATOM 1520 C CA . THR A 1 206 ? 11.451 -8.432 -2.023 1.00 91.62 206 THR A CA 1
ATOM 1521 C C . THR A 1 206 ? 11.303 -7.122 -1.254 1.00 91.62 206 THR A C 1
ATOM 1523 O O . THR A 1 206 ? 11.588 -7.085 -0.059 1.00 91.62 206 THR A O 1
ATOM 1526 N N . ALA A 1 207 ? 10.825 -6.053 -1.901 1.00 91.88 207 ALA A N 1
ATOM 1527 C CA . ALA A 1 207 ? 10.622 -4.757 -1.258 1.00 91.88 207 ALA A CA 1
ATOM 1528 C C . ALA A 1 207 ? 9.641 -4.838 -0.082 1.00 91.88 207 ALA A C 1
ATOM 1530 O O . ALA A 1 207 ? 9.879 -4.216 0.948 1.00 91.88 207 ALA A O 1
ATOM 1531 N N . MET A 1 208 ? 8.572 -5.624 -0.212 1.00 88.69 208 MET A N 1
ATOM 1532 C CA . MET A 1 208 ? 7.544 -5.777 0.824 1.00 88.69 208 MET A CA 1
ATOM 1533 C C . MET A 1 208 ? 7.652 -7.093 1.609 1.00 88.69 208 MET A C 1
ATOM 1535 O O . MET A 1 208 ? 6.790 -7.362 2.439 1.00 88.69 208 MET A O 1
ATOM 1539 N N . GLY A 1 209 ? 8.696 -7.892 1.371 1.00 89.12 209 GLY A N 1
ATOM 1540 C CA . GLY A 1 209 ? 8.884 -9.209 1.982 1.00 89.12 209 GLY A CA 1
ATOM 1541 C C . GLY A 1 209 ? 9.268 -9.197 3.471 1.00 89.12 209 GLY A C 1
ATOM 1542 O O . GLY A 1 209 ? 9.263 -8.167 4.151 1.00 89.12 209 GLY A O 1
ATOM 1543 N N . GLY A 1 210 ? 9.619 -10.377 3.991 1.00 89.12 210 GLY A N 1
ATOM 1544 C CA . GLY A 1 210 ? 10.071 -10.566 5.375 1.00 89.12 210 GLY A CA 1
ATOM 1545 C C . GLY A 1 210 ? 9.031 -10.132 6.413 1.00 89.12 210 GLY A C 1
ATOM 1546 O O . GLY A 1 210 ? 7.840 -10.402 6.273 1.00 89.12 210 GLY A O 1
ATOM 1547 N N . SER A 1 211 ? 9.470 -9.389 7.433 1.00 87.56 211 SER A N 1
ATOM 1548 C CA . SER A 1 211 ? 8.623 -8.977 8.566 1.00 87.56 211 SER A CA 1
ATOM 1549 C C . SER A 1 211 ? 7.466 -8.036 8.203 1.00 87.56 211 SER A C 1
ATOM 1551 O O . SER A 1 211 ? 6.536 -7.846 8.993 1.00 87.56 211 SER A O 1
ATOM 1553 N N . VAL A 1 212 ? 7.504 -7.386 7.035 1.00 88.50 212 VAL A N 1
ATOM 1554 C CA . VAL A 1 212 ? 6.369 -6.590 6.546 1.00 88.50 212 VAL A CA 1
ATOM 1555 C C . VAL A 1 212 ? 5.270 -7.513 6.040 1.00 88.50 212 VAL A C 1
ATOM 1557 O O . VAL A 1 212 ? 4.117 -7.348 6.437 1.00 88.50 212 VAL A O 1
ATOM 1560 N N . GLU A 1 213 ? 5.633 -8.504 5.234 1.00 89.31 213 GLU A N 1
ATOM 1561 C CA . GLU A 1 213 ? 4.697 -9.479 4.690 1.00 89.31 213 GLU A CA 1
ATOM 1562 C C . GLU A 1 213 ? 4.101 -10.370 5.782 1.00 89.31 213 GLU A C 1
ATOM 1564 O O . GLU A 1 213 ? 2.889 -10.562 5.823 1.00 89.31 213 GLU A O 1
ATOM 1569 N N . GLU A 1 214 ? 4.911 -10.816 6.743 1.00 90.38 214 GLU A N 1
ATOM 1570 C CA . GLU A 1 214 ? 4.434 -11.566 7.914 1.00 90.38 214 GLU A CA 1
ATOM 1571 C C . GLU A 1 214 ? 3.374 -10.779 8.699 1.00 90.38 214 GLU A C 1
ATOM 1573 O O . GLU A 1 214 ? 2.302 -11.296 9.028 1.00 90.38 214 GLU A O 1
ATOM 1578 N N . ARG A 1 215 ? 3.632 -9.486 8.954 1.00 88.50 215 ARG A N 1
ATOM 1579 C CA . ARG A 1 215 ? 2.655 -8.603 9.606 1.00 88.50 215 ARG A CA 1
ATOM 1580 C C . ARG A 1 215 ? 1.411 -8.404 8.753 1.00 88.50 215 ARG A C 1
ATOM 1582 O O . ARG A 1 215 ? 0.316 -8.366 9.308 1.00 88.50 215 ARG A O 1
ATOM 1589 N N . ARG A 1 216 ? 1.559 -8.277 7.431 1.00 89.44 216 ARG A N 1
ATOM 1590 C CA . ARG A 1 216 ? 0.434 -8.140 6.500 1.00 89.44 216 ARG A CA 1
ATOM 1591 C C . ARG A 1 216 ? -0.457 -9.375 6.541 1.00 89.44 216 ARG A C 1
ATOM 1593 O O . ARG A 1 216 ? -1.665 -9.214 6.652 1.00 89.44 216 ARG A O 1
ATOM 1600 N N . VAL A 1 217 ? 0.117 -10.575 6.476 1.00 89.44 217 VAL A N 1
ATOM 1601 C CA . VAL A 1 217 ? -0.624 -11.844 6.525 1.00 89.44 217 VAL A CA 1
ATOM 1602 C C . VAL A 1 217 ? -1.387 -11.965 7.843 1.00 89.44 217 VAL A C 1
ATOM 1604 O O . VAL A 1 217 ? -2.598 -12.174 7.823 1.00 89.44 217 VAL A O 1
ATOM 1607 N N . LYS A 1 218 ? -0.724 -11.710 8.978 1.00 88.75 218 LYS A N 1
ATOM 1608 C CA . LYS A 1 218 ? -1.368 -11.729 10.300 1.00 88.75 218 LYS A CA 1
ATOM 1609 C C . LYS A 1 218 ? -2.493 -10.694 10.427 1.00 88.75 218 LYS A C 1
ATOM 1611 O O . LYS A 1 218 ? -3.559 -10.988 10.958 1.00 88.75 218 LYS A O 1
ATOM 1616 N N . ALA A 1 219 ? -2.277 -9.473 9.939 1.00 86.19 219 ALA A N 1
ATOM 1617 C CA . ALA A 1 219 ? -3.303 -8.432 9.957 1.00 86.19 219 ALA A CA 1
ATOM 1618 C C . ALA A 1 219 ? -4.469 -8.755 9.010 1.00 86.19 219 ALA A C 1
ATOM 1620 O O . ALA A 1 219 ? -5.618 -8.443 9.312 1.00 86.19 219 ALA A O 1
ATOM 1621 N N . LEU A 1 220 ? -4.191 -9.388 7.869 1.00 87.44 220 LEU A N 1
ATOM 1622 C CA . LEU A 1 220 ? -5.211 -9.788 6.909 1.00 87.44 220 LEU A CA 1
ATOM 1623 C C . LEU A 1 220 ? -6.134 -10.858 7.490 1.00 87.44 220 LEU A C 1
ATOM 1625 O O . LEU A 1 220 ? -7.340 -10.782 7.287 1.00 87.44 220 LEU A O 1
ATOM 1629 N N . GLU A 1 221 ? -5.595 -11.806 8.252 1.00 88.38 221 GLU A N 1
ATOM 1630 C CA . GLU A 1 221 ? -6.393 -12.794 8.982 1.00 88.38 221 GLU A CA 1
ATOM 1631 C C . GLU A 1 221 ? -7.390 -12.116 9.937 1.00 88.38 221 GLU A C 1
ATOM 1633 O O . GLU A 1 221 ? -8.587 -12.407 9.902 1.00 88.38 221 GLU A O 1
ATOM 1638 N N . GLN A 1 222 ? -6.930 -11.120 10.703 1.00 84.88 222 GLN A N 1
ATOM 1639 C CA . GLN A 1 222 ? -7.787 -10.334 11.601 1.00 84.88 222 GLN A CA 1
ATOM 1640 C C . GLN A 1 222 ? -8.874 -9.557 10.843 1.00 84.88 222 GLN A C 1
ATOM 1642 O O . GLN A 1 222 ? -10.029 -9.506 11.268 1.00 84.88 222 GLN A O 1
ATOM 1647 N N . ILE A 1 223 ? -8.521 -8.951 9.706 1.00 85.38 223 ILE A N 1
ATOM 1648 C CA . ILE A 1 223 ? -9.466 -8.194 8.876 1.00 85.38 223 ILE A CA 1
ATOM 1649 C C . ILE A 1 223 ? -10.488 -9.125 8.215 1.00 85.38 223 ILE A C 1
ATOM 1651 O O . ILE A 1 223 ? -11.667 -8.780 8.143 1.00 85.38 223 ILE A O 1
ATOM 1655 N N . ASN A 1 224 ? -10.073 -10.306 7.760 1.00 85.19 224 ASN A N 1
ATOM 1656 C CA . ASN A 1 224 ? -10.973 -11.291 7.166 1.00 85.19 224 ASN A CA 1
ATOM 1657 C C . ASN A 1 224 ? -11.981 -11.808 8.196 1.00 85.19 224 ASN A C 1
ATOM 1659 O O . ASN A 1 224 ? -13.170 -11.881 7.887 1.00 85.19 224 ASN A O 1
ATOM 1663 N N . ALA A 1 225 ? -11.542 -12.072 9.431 1.00 83.19 225 ALA A N 1
ATOM 1664 C CA . ALA A 1 225 ? -12.439 -12.433 10.527 1.00 83.19 225 ALA A CA 1
ATOM 1665 C C . ALA A 1 225 ? -13.496 -11.340 10.785 1.00 83.19 225 ALA A C 1
ATOM 1667 O O . ALA A 1 225 ? -14.684 -11.640 10.921 1.00 83.19 225 ALA A O 1
ATOM 1668 N N . LEU A 1 226 ? -13.094 -10.062 10.760 1.00 82.12 226 LEU A N 1
ATOM 1669 C CA . LEU A 1 226 ? -14.028 -8.936 10.857 1.00 82.12 226 LEU A CA 1
ATOM 1670 C C . LEU A 1 226 ? -15.010 -8.903 9.675 1.00 82.12 226 LEU A C 1
ATOM 1672 O O . LEU A 1 226 ? -16.203 -8.676 9.871 1.00 82.12 226 LEU A O 1
ATOM 1676 N N . GLY A 1 227 ? -14.518 -9.137 8.457 1.00 81.94 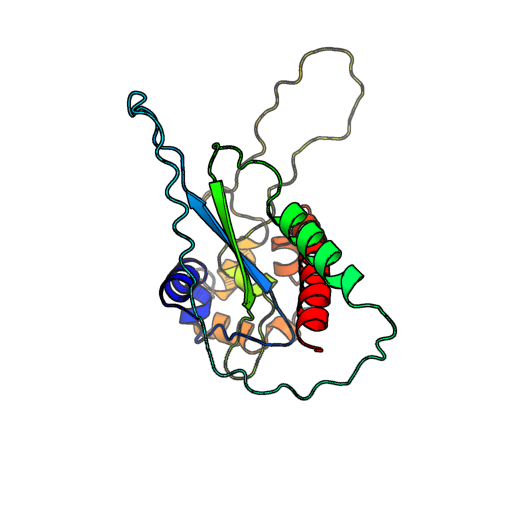227 GLY A N 1
ATOM 1677 C CA . GLY A 1 227 ? -15.329 -9.166 7.241 1.00 81.94 227 GLY A CA 1
ATOM 1678 C C . GLY A 1 227 ? -16.443 -10.210 7.302 1.00 81.94 227 GLY A C 1
ATOM 1679 O O . GLY A 1 227 ? -17.586 -9.892 6.977 1.00 81.94 227 GLY A O 1
ATOM 1680 N N . VAL A 1 228 ? -16.137 -11.417 7.789 1.00 79.94 228 VAL A N 1
ATOM 1681 C CA . VAL A 1 228 ? -17.127 -12.487 7.997 1.00 79.94 228 VAL A CA 1
ATOM 1682 C C . VAL A 1 228 ? -18.188 -12.062 9.018 1.00 79.94 228 VAL A C 1
ATOM 1684 O O . VAL A 1 228 ? -19.380 -12.169 8.732 1.00 79.94 228 VAL A O 1
ATOM 1687 N N . GLY A 1 229 ? -17.781 -11.499 10.161 1.00 78.25 229 GLY A N 1
ATOM 1688 C CA . GLY A 1 229 ? -18.723 -11.007 11.175 1.00 78.25 229 GLY A CA 1
ATOM 1689 C C . GLY A 1 229 ? -19.627 -9.880 10.658 1.00 78.25 229 GLY A C 1
ATOM 1690 O O . GLY A 1 229 ? -20.829 -9.861 10.915 1.00 78.25 229 GLY A O 1
ATOM 1691 N N . MET A 1 230 ? -19.073 -8.956 9.867 1.00 78.69 230 MET A N 1
ATOM 1692 C CA . MET A 1 230 ? -19.840 -7.864 9.262 1.00 78.69 230 MET A CA 1
ATOM 1693 C C . MET A 1 230 ? -20.790 -8.337 8.160 1.00 78.69 230 MET A C 1
ATOM 1695 O O . MET A 1 230 ? -21.850 -7.738 7.993 1.00 78.69 230 MET A O 1
ATOM 1699 N N . ALA A 1 231 ? -20.415 -9.356 7.384 1.00 77.50 231 ALA A N 1
ATOM 1700 C CA . ALA A 1 231 ? -21.287 -9.941 6.371 1.00 77.50 231 ALA A CA 1
ATOM 1701 C C . ALA A 1 231 ? -22.474 -10.662 7.024 1.00 77.50 231 ALA A C 1
ATOM 1703 O O . ALA A 1 231 ? -23.608 -10.439 6.609 1.00 77.50 231 ALA A O 1
ATOM 1704 N N . GLY A 1 232 ? -22.230 -11.424 8.098 1.00 75.88 232 GLY A N 1
ATOM 1705 C CA . GLY A 1 232 ? -23.288 -12.068 8.883 1.00 75.88 232 GLY A CA 1
ATOM 1706 C C . GLY A 1 232 ? -24.291 -11.065 9.456 1.00 75.88 232 GLY A C 1
ATOM 1707 O O . GLY A 1 232 ? -25.494 -11.248 9.317 1.00 75.88 232 GLY A O 1
ATOM 1708 N N . ALA A 1 233 ? -23.813 -9.939 9.993 1.00 72.06 233 ALA A N 1
ATOM 1709 C CA . ALA A 1 233 ? -24.682 -8.889 10.531 1.00 72.06 233 ALA A CA 1
ATOM 1710 C C . ALA A 1 233 ? -25.561 -8.181 9.477 1.00 72.06 233 ALA A C 1
ATOM 1712 O O . ALA A 1 233 ? -26.537 -7.535 9.845 1.00 72.06 233 ALA A O 1
ATOM 1713 N N . ARG A 1 234 ? -25.214 -8.263 8.184 1.00 75.44 234 ARG A N 1
ATOM 1714 C CA . ARG A 1 234 ? -26.021 -7.716 7.074 1.00 75.44 234 ARG A CA 1
ATOM 1715 C C . ARG A 1 234 ? -26.995 -8.731 6.477 1.00 75.44 234 ARG A C 1
ATOM 1717 O O . ARG A 1 234 ? -27.811 -8.340 5.653 1.00 75.44 234 ARG A O 1
ATOM 1724 N N . GLY A 1 235 ? -26.860 -10.010 6.824 1.00 57.00 235 GLY A N 1
ATOM 1725 C CA . GLY A 1 235 ? -27.705 -11.102 6.338 1.00 57.00 235 GLY A CA 1
ATOM 1726 C C . GLY A 1 235 ? -28.996 -11.292 7.137 1.00 57.00 235 GLY A C 1
ATOM 1727 O O . GLY A 1 235 ? -29.521 -12.402 7.143 1.00 57.00 235 GLY A O 1
ATOM 1728 N N . VAL A 1 236 ? -29.468 -10.242 7.821 1.00 45.94 236 VAL A N 1
ATOM 1729 C CA . VAL A 1 236 ? -30.736 -10.183 8.569 1.00 45.94 236 VAL A CA 1
ATOM 1730 C C . VAL A 1 236 ? -31.657 -9.170 7.908 1.00 45.94 236 VAL A C 1
ATOM 1732 O O . VAL A 1 236 ? -31.143 -8.085 7.548 1.00 45.94 236 VAL A O 1
#

Nearest PDB structures (foldseek):
  6ov6-assembly1_A  TM=1.683E-01  e=8.733E+00  Bizionia argentinensis JUB59

Radius of gyration: 22.82 Å; Cα contacts (8 Å, |Δi|>4): 231; chains: 1; bounding box: 61×43×59 Å

Organism: NCBI:txid117069

Secondary structure (DSSP, 8-state):
--HHHHHHHHHH-HHHHHTTEE--B--SS-EEEEEEEEE---TT---------------------PPP-PPPPP----THHHHHHHHHHHHHHHTSS-TT-PEEEEEEEEEE-EEETTEEEPHHHHHHHTT--PPPPP---------------PPPPPP-SSS--TTHHHHHHHH-GGGT--HHHHHHHHTTGGGGS-GGG-HHHHHT-THHHHHHHHHHHHHHHHHHHHHHHH--

pLDDT: mean 80.49, std 16.5, range [34.19, 97.62]